Protein AF-A0A941E7J2-F1 (afdb_monomer)

Secondary structure (DSSP, 8-state):
--STHHHHHHHHHHHHHHHHHHHHHHHHHHHHHTSSSS--PPPP-------PPPPPP----------------------------PPPPP--PPP---------PPPPPP-PPPP--------------------TT--S------GGG-TTSPPPPP------------PPP---GGG-TTHHHHHHHHHHHHHTT--S-SS-STT--S-EEEEESSS-GGGGGG--HHHHHHHHT---SSHHHHHHHHTSGGGEEEEEHHHHHSTT-TTTS-HHHHHHHHTPPTTSPPS-----HHHHHHHHHHHHHHHHT-

Radius of gyration: 33.21 Å; Cα contacts (8 Å, |Δi|>4): 167; chains: 1; bounding box: 79×112×81 Å

Solvent-accessible surface area (backbone atoms only — not comparable to full-atom values): 21496 Å² total; per-residue (Å²): 142,72,67,75,63,68,72,64,50,60,60,59,53,50,52,51,52,53,51,50,52,51,54,52,51,54,55,52,50,61,72,60,67,74,70,80,81,79,76,91,72,84,79,82,87,78,84,82,81,86,80,87,80,86,81,83,88,81,87,89,80,89,83,87,83,90,87,87,92,84,91,82,84,89,89,85,85,89,84,78,92,77,90,80,87,80,80,85,80,89,77,84,84,84,78,90,78,90,78,90,78,84,90,73,91,76,83,88,76,80,87,77,76,84,75,84,76,78,78,76,75,76,75,70,73,75,73,77,70,86,68,71,71,74,63,88,82,64,69,79,83,67,74,78,76,53,76,83,72,52,85,84,60,90,76,80,75,92,76,88,79,92,81,88,83,87,86,86,83,88,70,59,92,71,76,63,63,89,74,41,89,44,44,65,44,40,54,50,45,53,54,49,32,48,76,71,73,54,69,44,35,72,70,75,46,90,75,66,38,75,64,62,42,82,41,50,72,81,54,45,80,63,45,53,89,77,59,60,68,66,63,50,21,67,76,70,72,51,88,63,98,47,68,68,54,46,54,46,42,50,35,23,70,89,20,46,43,41,27,14,43,24,44,40,71,39,49,59,3,57,79,65,36,60,66,80,45,33,57,49,42,66,71,52,63,78,94,55,85,70,73,58,69,52,72,53,76,65,55,51,54,48,52,51,52,52,54,54,52,63,57,74,78,108

Mean predicted aligned error: 18.04 Å

pLDDT: mean 75.86, std 22.7, range [36.97, 98.56]

Foldseek 3Di:
DPPVCVVPVVVVVVVVVVVVVVVVVVVVCVVPVPPPPDDPDPDDDDDDDDDDDDDDDDDDDDDDDDDDDDDDDDDDDDDDDDDDDDDDDDDDDDDDDDDDDDDDDDDDDDDDDDDDPPPPPPPPPPPPDPPVPPPVPDPDPDPPPPCVNVVPDDDDDDDDDDDDDDDDDDFDDDDPLVPPPQLVQLVVQVVVCVVVVNLAALLPAPQADAGKDKDFAPDHPRCLVVDDVVVVCVVVVHDDPDSVSVSNCSSHPVRIGIHHCRCPPAFNHPVQDPPVQNVQQSPDDHPDDRSGTDDDPVRVVVVVVVVVVVVVVD

Sequence (314 aa):
MGFLKKIFGDDEEKEREEAAKRKAAEEYAEKHSHSHEAEAEPAPAKKAAAKPAAAKKAEPAQEKPAAKKAAAAEDKPAAKKAAAKTAEPKAEAPAKKAAAKKTAEKPAAEPEAPAAHSHEHSHDPVPPQRTYAPLAGAPAAHAHTHVKDVADAPVTAAHDQMMTVHIETHVPDHAPREDDPHYHLFEQAKARLKRQGLWKCIIADELCGGEPELHHTYIEFSQINEVDPKKLQEALGLHFDNDEEFQQWAESPGNLEVLCANHHRTHYGIHVIPGPLWEALRFRMAGTEAAAEFVTADEAKKEEKEKEGAAADK

Structure (mmCIF, N/CA/C/O backbone):
data_AF-A0A941E7J2-F1
#
_entry.id   AF-A0A941E7J2-F1
#
loop_
_atom_site.group_PDB
_atom_site.id
_atom_site.type_symbol
_atom_site.label_atom_id
_atom_site.label_alt_id
_atom_site.label_comp_id
_atom_site.label_asym_id
_atom_site.label_entity_id
_atom_site.label_seq_id
_atom_site.pdbx_PDB_ins_code
_atom_site.Cartn_x
_atom_site.Cartn_y
_atom_site.Cartn_z
_atom_site.occupancy
_atom_site.B_iso_or_equiv
_atom_site.auth_seq_id
_atom_site.auth_comp_id
_atom_site.auth_asym_id
_atom_site.auth_atom_id
_atom_site.pdbx_PDB_model_num
ATOM 1 N N . MET A 1 1 ? -1.811 55.278 -0.552 1.00 54.03 1 MET A N 1
ATOM 2 C CA . MET A 1 1 ? -0.684 54.423 -0.993 1.00 54.03 1 MET A CA 1
ATOM 3 C C . MET A 1 1 ? -0.471 53.223 -0.049 1.00 54.03 1 MET A C 1
ATOM 5 O O . MET A 1 1 ? 0.651 52.970 0.358 1.00 54.03 1 MET A O 1
ATOM 9 N N . GLY A 1 2 ? -1.526 52.485 0.332 1.00 56.00 2 GLY A N 1
ATOM 10 C CA . GLY A 1 2 ? -1.429 51.429 1.365 1.00 56.00 2 GLY A CA 1
ATOM 11 C C . GLY A 1 2 ? -1.827 50.018 0.921 1.00 56.00 2 GLY A C 1
ATOM 12 O O . GLY A 1 2 ? -1.631 49.079 1.677 1.00 56.00 2 GLY A O 1
ATOM 13 N N . PHE A 1 3 ? -2.375 49.854 -0.287 1.00 56.41 3 PHE A N 1
ATOM 14 C CA . PHE A 1 3 ? -2.944 48.572 -0.726 1.00 56.41 3 PHE A CA 1
ATOM 15 C C . PHE A 1 3 ? -1.947 47.709 -1.518 1.00 56.41 3 PHE A C 1
ATOM 17 O O . PHE A 1 3 ? -1.913 46.498 -1.356 1.00 56.41 3 PHE A O 1
ATOM 24 N N . LEU A 1 4 ? -1.045 48.331 -2.287 1.00 57.59 4 LEU A N 1
ATOM 25 C CA . LEU A 1 4 ? -0.024 47.612 -3.067 1.00 57.59 4 LEU A CA 1
ATOM 26 C C . LEU A 1 4 ? 1.105 47.011 -2.213 1.00 57.59 4 LEU A C 1
ATOM 28 O O . LEU A 1 4 ? 1.755 46.072 -2.649 1.00 57.59 4 LEU A O 1
ATOM 32 N N . LYS A 1 5 ? 1.323 47.494 -0.981 1.00 57.72 5 LYS A N 1
ATOM 33 C CA . LYS A 1 5 ? 2.362 46.944 -0.091 1.00 57.72 5 LYS A CA 1
ATOM 34 C C . LYS A 1 5 ? 1.952 45.616 0.562 1.00 57.72 5 LYS A C 1
ATOM 36 O O . LYS A 1 5 ? 2.814 44.882 1.018 1.00 57.72 5 LYS A O 1
ATOM 41 N N . LYS A 1 6 ? 0.651 45.305 0.580 1.00 58.59 6 LYS A N 1
ATOM 42 C CA . LYS A 1 6 ? 0.104 44.098 1.213 1.00 58.59 6 LYS A CA 1
ATOM 43 C C . LYS A 1 6 ? 0.051 42.885 0.277 1.00 58.59 6 LYS A C 1
ATOM 45 O O . LYS A 1 6 ? -0.172 41.787 0.743 1.00 58.59 6 LYS A O 1
ATOM 50 N N . ILE A 1 7 ? 0.244 43.088 -1.028 1.00 61.62 7 ILE A N 1
ATOM 51 C CA . ILE A 1 7 ? 0.211 41.999 -2.019 1.00 61.62 7 ILE A CA 1
ATOM 52 C C . ILE A 1 7 ? 1.615 41.435 -2.281 1.00 61.62 7 ILE A C 1
ATOM 54 O O . ILE A 1 7 ? 1.739 40.256 -2.560 1.00 61.62 7 ILE A O 1
ATOM 58 N N . PHE A 1 8 ? 2.669 42.248 -2.149 1.00 60.97 8 PHE A N 1
ATOM 59 C CA . PHE A 1 8 ? 4.048 41.824 -2.445 1.00 60.97 8 PHE A CA 1
ATOM 60 C C . PHE A 1 8 ? 4.931 41.614 -1.205 1.00 60.97 8 PHE A C 1
ATOM 62 O O . PHE A 1 8 ? 6.073 41.196 -1.346 1.00 60.97 8 PHE A O 1
ATOM 69 N N . GLY A 1 9 ? 4.443 41.939 -0.002 1.00 59.88 9 GLY A N 1
ATOM 70 C CA . GLY A 1 9 ? 5.205 41.750 1.239 1.00 59.88 9 GLY A CA 1
ATOM 71 C C . GLY A 1 9 ? 5.183 40.310 1.757 1.00 59.88 9 GLY A C 1
ATOM 72 O O . GLY A 1 9 ? 6.182 39.846 2.296 1.00 59.88 9 GLY A O 1
ATOM 73 N N . ASP A 1 10 ? 4.069 39.606 1.54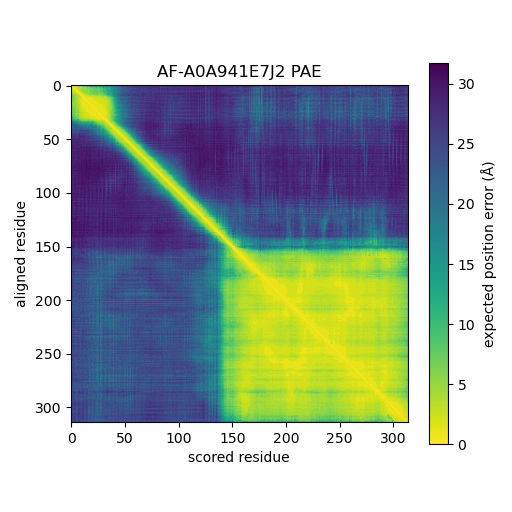8 1.00 73.25 10 ASP A N 1
ATOM 74 C CA . ASP A 1 10 ? 3.839 38.286 2.146 1.00 73.25 10 ASP A CA 1
ATOM 75 C C . ASP A 1 10 ? 4.629 37.172 1.424 1.00 73.25 10 ASP A C 1
ATOM 77 O O . ASP A 1 10 ? 5.017 36.184 2.048 1.00 73.25 10 ASP A O 1
ATOM 81 N N . ASP A 1 11 ? 4.948 37.353 0.136 1.00 78.06 11 ASP A N 1
ATOM 82 C CA . ASP A 1 11 ? 5.726 36.375 -0.640 1.00 78.06 11 ASP A CA 1
ATOM 83 C C . ASP A 1 11 ? 7.209 36.341 -0.226 1.00 78.06 11 ASP A C 1
ATOM 85 O O . ASP A 1 11 ? 7.792 35.264 -0.112 1.00 78.06 11 ASP A O 1
ATOM 89 N N . GLU A 1 12 ? 7.817 37.495 0.075 1.00 81.75 12 GLU A N 1
ATOM 90 C CA . GLU A 1 12 ? 9.229 37.564 0.491 1.00 81.75 12 GLU A CA 1
ATOM 91 C C . GLU A 1 12 ? 9.437 36.975 1.900 1.00 81.75 12 GLU A C 1
ATOM 93 O O . GLU A 1 12 ? 10.462 36.350 2.187 1.00 81.75 12 GLU A O 1
ATOM 98 N N . GLU A 1 13 ? 8.458 37.147 2.794 1.00 85.00 13 GLU A N 1
ATOM 99 C CA . GLU A 1 13 ? 8.496 36.564 4.139 1.00 85.00 13 GLU A CA 1
ATOM 100 C C . GLU A 1 13 ? 8.333 35.041 4.090 1.00 85.00 13 GLU A C 1
ATOM 102 O O . GLU A 1 13 ? 9.093 34.316 4.738 1.00 85.00 13 GLU A O 1
ATOM 107 N N . LYS A 1 14 ? 7.428 34.547 3.237 1.00 86.69 14 LYS A N 1
ATOM 108 C CA . LYS A 1 14 ? 7.245 33.113 3.002 1.00 86.69 14 LYS A CA 1
ATOM 109 C C . LYS A 1 14 ? 8.491 32.460 2.399 1.00 86.69 14 LYS A C 1
ATOM 111 O O . LYS A 1 14 ? 8.900 31.394 2.856 1.00 86.69 14 LYS A O 1
ATOM 116 N N . GLU A 1 15 ? 9.134 33.106 1.427 1.00 89.50 15 GLU A N 1
ATOM 117 C CA . GLU A 1 15 ? 10.369 32.596 0.819 1.00 89.50 15 GLU A CA 1
ATOM 118 C C . GLU A 1 15 ? 11.520 32.534 1.840 1.00 89.50 15 GLU A C 1
ATOM 120 O O . GLU A 1 15 ? 12.270 31.554 1.882 1.00 89.50 15 GLU A O 1
ATOM 125 N N . ARG A 1 16 ? 11.627 33.523 2.741 1.00 92.62 16 ARG A N 1
ATOM 126 C CA . ARG A 1 16 ? 12.596 33.487 3.851 1.00 92.62 16 ARG A CA 1
ATOM 127 C C . ARG A 1 16 ? 12.318 32.363 4.844 1.00 92.62 16 ARG A C 1
ATOM 129 O O . ARG A 1 16 ? 13.269 31.742 5.320 1.00 92.62 16 ARG A O 1
ATOM 136 N N . GLU A 1 17 ? 11.053 32.094 5.158 1.00 92.06 17 GLU A N 1
ATOM 137 C CA . GLU A 1 17 ? 10.678 31.002 6.059 1.00 92.06 17 GLU A CA 1
ATOM 138 C C . GLU A 1 17 ? 11.002 29.630 5.446 1.00 92.06 17 GLU A C 1
ATOM 140 O O . GLU A 1 17 ? 11.584 28.771 6.113 1.00 92.06 17 GLU A O 1
ATOM 145 N N . GLU A 1 18 ? 10.700 29.425 4.161 1.00 89.44 18 GLU A N 1
ATOM 146 C CA . GLU A 1 18 ? 11.038 28.188 3.446 1.00 89.44 18 GLU A CA 1
ATOM 147 C C . GLU A 1 18 ? 12.557 27.993 3.316 1.00 89.44 18 GLU A C 1
ATOM 149 O O . GLU A 1 18 ? 13.060 26.888 3.543 1.00 89.44 18 GLU A O 1
ATOM 154 N N . ALA A 1 19 ? 13.314 29.062 3.045 1.00 94.38 19 ALA A N 1
ATOM 155 C CA . ALA A 1 19 ? 14.776 29.018 3.015 1.00 94.38 19 ALA A CA 1
ATOM 156 C C . ALA A 1 19 ? 15.380 28.678 4.390 1.00 94.38 19 ALA A C 1
ATOM 158 O O . ALA A 1 19 ? 16.319 27.884 4.478 1.00 94.38 19 ALA A O 1
ATOM 159 N N . ALA A 1 20 ? 14.823 29.226 5.476 1.00 94.81 20 ALA A N 1
ATOM 160 C CA . ALA A 1 20 ? 15.251 28.904 6.836 1.00 94.81 20 ALA A CA 1
ATOM 161 C C . ALA A 1 20 ? 14.977 27.433 7.192 1.00 94.81 20 ALA A C 1
ATOM 163 O O . ALA A 1 20 ? 15.833 26.781 7.793 1.00 94.81 20 ALA A O 1
ATOM 164 N N . LYS A 1 21 ? 13.828 26.885 6.772 1.00 92.06 21 LYS A N 1
ATOM 165 C CA . LYS A 1 21 ? 13.490 25.465 6.961 1.00 92.06 21 LYS A CA 1
ATOM 166 C C . LYS A 1 21 ? 14.442 24.539 6.204 1.00 92.06 21 LYS A C 1
ATOM 168 O O . LYS A 1 21 ? 14.910 23.567 6.790 1.00 92.06 21 LYS A O 1
ATOM 173 N N . ARG A 1 22 ? 14.785 24.856 4.949 1.00 92.50 22 ARG A N 1
ATOM 174 C CA . ARG A 1 22 ? 15.772 24.079 4.170 1.00 92.50 22 ARG A CA 1
ATOM 175 C C . ARG A 1 22 ? 17.146 24.078 4.833 1.00 92.50 22 ARG A C 1
ATOM 177 O O . ARG A 1 22 ? 17.716 23.015 5.039 1.00 92.50 22 ARG A O 1
ATOM 184 N N . LYS A 1 23 ? 17.623 25.248 5.264 1.00 95.50 23 LYS A N 1
ATOM 185 C CA . LYS A 1 23 ? 18.911 25.364 5.958 1.00 95.50 23 LYS A CA 1
ATOM 186 C C . LYS A 1 23 ? 18.945 24.571 7.270 1.00 95.50 23 LYS A C 1
ATOM 188 O O . LYS A 1 23 ? 19.950 23.942 7.578 1.00 95.50 23 LYS A O 1
ATOM 193 N N . ALA A 1 24 ? 17.851 24.576 8.034 1.00 93.62 24 ALA A N 1
ATOM 194 C CA . ALA A 1 24 ? 17.750 23.787 9.261 1.00 93.62 24 ALA A CA 1
ATOM 195 C C . ALA A 1 24 ? 17.752 22.271 8.989 1.00 93.62 24 ALA A C 1
ATOM 197 O O . ALA A 1 24 ? 18.343 21.516 9.760 1.00 93.62 24 ALA A O 1
ATOM 198 N N . ALA A 1 25 ? 17.124 21.829 7.894 1.00 85.88 25 ALA A N 1
ATOM 199 C CA . ALA A 1 25 ? 17.136 20.429 7.476 1.00 85.88 25 ALA A CA 1
ATOM 200 C C . ALA A 1 25 ? 18.537 19.969 7.031 1.00 85.88 25 ALA A C 1
ATOM 202 O O . ALA A 1 25 ? 18.983 18.901 7.445 1.00 85.88 25 ALA A O 1
ATOM 203 N N . GLU A 1 26 ? 19.257 20.793 6.264 1.00 90.31 26 GLU A N 1
ATOM 204 C CA . GLU A 1 26 ? 20.647 20.524 5.863 1.00 90.31 26 GLU A CA 1
ATOM 205 C C . GLU A 1 26 ? 21.583 20.431 7.079 1.00 90.31 26 GLU A C 1
ATOM 207 O O . GLU A 1 26 ? 22.339 19.470 7.204 1.00 90.31 26 GLU A O 1
ATOM 212 N N . GLU A 1 27 ? 21.484 21.369 8.028 1.00 92.88 27 GLU A N 1
ATOM 213 C CA . GLU A 1 27 ? 22.311 21.356 9.244 1.00 92.88 27 GLU A CA 1
ATOM 214 C C . GLU A 1 27 ? 22.007 20.138 10.138 1.00 92.88 27 GLU A C 1
ATOM 216 O O . GLU A 1 27 ? 22.897 19.593 10.799 1.00 92.88 27 GLU A O 1
ATOM 221 N N . TYR A 1 28 ? 20.750 19.685 10.165 1.00 89.12 28 TYR A N 1
ATOM 222 C CA . TYR A 1 28 ? 20.370 18.457 10.857 1.00 89.12 28 TYR A CA 1
ATOM 223 C C . TYR A 1 28 ? 20.990 17.225 10.188 1.00 89.12 28 TYR A C 1
ATOM 225 O O . TYR A 1 28 ? 21.588 16.402 10.885 1.00 89.12 28 TYR A O 1
ATOM 233 N N . ALA A 1 29 ? 20.905 17.121 8.859 1.00 84.25 29 ALA A N 1
ATOM 234 C CA . ALA A 1 29 ? 21.496 16.024 8.098 1.00 84.25 29 ALA A CA 1
ATOM 235 C C . ALA A 1 29 ? 23.022 15.959 8.283 1.00 84.25 29 ALA A C 1
ATOM 237 O O . ALA A 1 29 ? 23.560 14.892 8.571 1.00 84.25 29 ALA A O 1
ATOM 238 N N . GLU A 1 30 ? 23.717 17.099 8.232 1.00 88.81 30 GLU A N 1
ATOM 239 C CA . GLU A 1 30 ? 25.170 17.163 8.428 1.00 88.81 30 GLU A CA 1
ATOM 240 C C . GLU A 1 30 ? 25.572 16.663 9.827 1.00 88.81 30 GLU A C 1
ATOM 242 O O . GLU A 1 30 ? 26.439 15.796 9.951 1.00 88.81 30 GLU A O 1
ATOM 247 N N . LYS A 1 31 ? 24.872 17.107 10.883 1.00 88.81 31 LYS A N 1
ATOM 248 C CA . LYS A 1 31 ? 25.145 16.678 12.269 1.00 88.81 31 LYS A CA 1
ATOM 249 C C . LYS A 1 31 ? 24.920 15.187 12.517 1.00 88.81 31 LYS A C 1
ATOM 251 O O . LYS A 1 31 ? 25.560 14.635 13.409 1.00 88.81 31 LYS A O 1
ATOM 256 N N . HIS A 1 32 ? 24.026 14.548 11.766 1.00 85.38 32 HIS A N 1
ATOM 257 C CA . HIS A 1 32 ? 23.652 13.145 11.979 1.00 85.38 32 HIS A CA 1
ATOM 258 C C . HIS A 1 32 ? 24.268 12.193 10.943 1.00 85.38 32 HIS A C 1
ATOM 260 O O . HIS A 1 32 ? 24.209 10.983 11.127 1.00 85.38 32 HIS A O 1
ATOM 266 N N . SER A 1 33 ? 24.923 12.713 9.901 1.00 76.25 33 SER A N 1
ATOM 267 C CA . SER A 1 33 ? 25.627 11.903 8.897 1.00 76.25 33 SER A CA 1
ATOM 268 C C . SER A 1 33 ? 26.924 11.257 9.412 1.00 76.25 33 SER A C 1
ATOM 270 O O . SER A 1 33 ? 27.377 10.257 8.865 1.00 76.25 33 SER A O 1
ATOM 272 N N . HIS A 1 34 ? 27.509 11.774 10.499 1.00 66.19 34 HIS A N 1
ATOM 273 C CA . HIS A 1 34 ? 28.803 11.316 11.024 1.00 66.19 34 HIS A CA 1
ATOM 274 C C . HIS A 1 34 ? 28.727 10.292 12.170 1.00 66.19 34 HIS A C 1
ATOM 276 O O . HIS A 1 34 ? 29.765 9.903 12.704 1.00 66.19 34 HIS A O 1
ATOM 282 N N . SER A 1 35 ? 27.539 9.829 12.569 1.00 57.00 35 SER A N 1
ATOM 283 C CA . SER A 1 35 ? 27.396 8.889 13.693 1.00 57.00 35 SER A CA 1
ATOM 284 C C . SER A 1 35 ? 27.440 7.404 13.307 1.00 57.00 35 SER A C 1
ATOM 286 O O . SER A 1 35 ? 27.375 6.567 14.204 1.00 57.00 35 SER A O 1
ATOM 288 N N . HIS A 1 36 ? 27.587 7.050 12.024 1.00 53.41 36 HIS A N 1
ATOM 289 C CA . HIS A 1 36 ? 27.455 5.655 11.574 1.00 53.41 36 HIS A CA 1
ATOM 290 C C . HIS A 1 36 ? 28.767 4.888 11.304 1.00 53.41 36 HIS A C 1
ATOM 292 O O . HIS A 1 36 ? 28.705 3.718 10.938 1.00 53.41 36 HIS A O 1
ATOM 298 N N . GLU A 1 37 ? 29.947 5.483 11.528 1.00 53.50 37 GLU A N 1
ATOM 299 C CA . GLU A 1 37 ? 31.244 4.813 11.276 1.00 53.50 37 GLU A CA 1
ATOM 300 C C . GLU A 1 37 ? 32.004 4.344 12.537 1.00 53.50 37 GLU A C 1
ATOM 302 O O . GLU A 1 37 ? 33.163 3.938 12.447 1.00 53.50 37 GLU A O 1
ATOM 307 N N . ALA A 1 38 ? 31.381 4.336 13.719 1.00 51.81 38 ALA A N 1
ATOM 308 C CA . ALA A 1 38 ? 32.038 3.862 14.940 1.00 51.81 38 ALA A CA 1
ATOM 309 C C . ALA A 1 38 ? 31.640 2.418 15.315 1.00 51.81 38 ALA A C 1
ATOM 311 O O . ALA A 1 38 ? 30.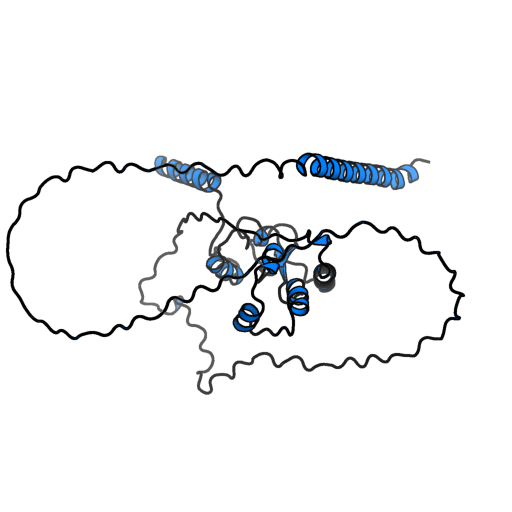581 2.170 15.881 1.00 51.81 38 ALA A O 1
ATOM 312 N N . GLU A 1 39 ? 32.576 1.502 15.051 1.00 49.53 39 GLU A N 1
ATOM 313 C CA . GLU A 1 39 ? 32.881 0.303 15.853 1.00 49.53 39 GLU A CA 1
ATOM 314 C C . GLU A 1 39 ? 31.894 -0.881 15.827 1.00 49.53 39 GLU A C 1
ATOM 316 O O . GLU A 1 39 ? 31.195 -1.186 16.792 1.00 49.53 39 GLU A O 1
ATOM 321 N N . ALA A 1 40 ? 31.978 -1.690 14.766 1.00 47.41 40 ALA A N 1
ATOM 322 C CA . ALA A 1 40 ? 31.679 -3.118 14.865 1.00 47.41 40 ALA A CA 1
ATOM 323 C C . ALA A 1 40 ? 32.869 -3.858 15.514 1.00 47.41 40 ALA A C 1
ATOM 325 O O . ALA A 1 40 ? 33.686 -4.477 14.828 1.00 47.41 40 ALA A O 1
ATOM 326 N N . GLU A 1 41 ? 32.992 -3.790 16.844 1.00 51.50 41 GLU A N 1
ATOM 327 C CA . GLU A 1 41 ? 33.854 -4.719 17.582 1.00 51.50 41 GLU A CA 1
ATOM 328 C C . GLU A 1 41 ? 33.236 -6.136 17.591 1.00 51.50 41 GLU A C 1
ATOM 330 O O . GLU A 1 41 ? 32.048 -6.303 17.891 1.00 51.50 41 GLU A O 1
ATOM 335 N N . PRO A 1 42 ? 34.012 -7.196 17.299 1.00 54.28 42 PRO A N 1
ATOM 336 C CA . PRO A 1 42 ? 33.519 -8.566 17.355 1.00 54.28 42 PRO A CA 1
ATOM 337 C C . PRO A 1 42 ? 33.275 -9.009 18.806 1.00 54.28 42 PRO A C 1
ATOM 339 O O . PRO A 1 42 ? 34.191 -9.088 19.625 1.00 54.28 42 PRO A O 1
ATOM 342 N N . ALA A 1 43 ? 32.025 -9.362 19.110 1.00 45.75 43 ALA A N 1
ATOM 343 C CA . ALA A 1 43 ? 31.612 -9.853 20.420 1.00 45.75 43 ALA A CA 1
ATOM 344 C C . ALA A 1 43 ? 32.385 -11.126 20.851 1.00 45.75 43 ALA A C 1
ATOM 346 O O . ALA A 1 43 ? 32.509 -12.076 20.070 1.00 45.75 43 ALA A O 1
ATOM 347 N N . PRO A 1 44 ? 32.854 -11.222 22.112 1.00 50.09 44 PRO A N 1
ATOM 348 C CA . PRO A 1 44 ? 33.515 -12.421 22.610 1.00 50.09 44 PRO A CA 1
ATOM 349 C C . PRO A 1 44 ? 32.516 -13.559 22.869 1.00 50.09 44 PRO A C 1
ATOM 351 O O . PRO A 1 44 ? 31.504 -13.407 23.560 1.00 50.09 44 PRO A O 1
ATOM 354 N N . ALA A 1 45 ? 32.852 -14.742 22.351 1.00 46.47 45 ALA A N 1
ATOM 355 C CA . ALA A 1 45 ? 32.099 -15.981 22.506 1.00 46.47 45 ALA A CA 1
ATOM 356 C C . ALA A 1 45 ? 31.878 -16.358 23.987 1.00 46.47 45 ALA A C 1
ATOM 358 O O . ALA A 1 45 ? 32.805 -16.753 24.700 1.00 46.47 45 ALA A O 1
ATOM 359 N N . LYS A 1 46 ? 30.621 -16.306 24.446 1.00 50.19 46 LYS A N 1
ATOM 360 C CA . LYS A 1 46 ? 30.210 -16.840 25.752 1.00 50.19 46 LYS A CA 1
ATOM 361 C C . LYS A 1 46 ? 29.973 -18.350 25.655 1.00 50.19 46 LYS A C 1
ATOM 363 O O . LYS A 1 46 ? 29.032 -18.810 25.016 1.00 50.19 46 LYS A O 1
ATOM 368 N N . LYS A 1 47 ? 30.815 -19.124 26.346 1.00 49.47 47 LYS A N 1
ATOM 369 C CA . LYS A 1 47 ? 30.576 -20.543 26.655 1.00 49.47 47 LYS A CA 1
ATOM 370 C C . LYS A 1 47 ? 29.389 -20.662 27.617 1.00 49.47 47 LYS A C 1
ATOM 372 O O . LYS A 1 47 ? 29.488 -20.237 28.766 1.00 49.47 47 LYS A O 1
ATOM 377 N N . ALA A 1 48 ? 28.296 -21.271 27.167 1.00 41.59 48 ALA A N 1
ATOM 378 C CA . ALA A 1 48 ? 27.195 -21.679 28.032 1.00 41.59 48 ALA A CA 1
ATOM 379 C C . ALA A 1 48 ? 27.539 -23.011 28.722 1.00 41.59 48 ALA A C 1
ATOM 381 O O . ALA A 1 48 ? 27.704 -24.041 28.070 1.00 41.59 48 ALA A O 1
ATOM 382 N N . ALA A 1 49 ? 27.660 -22.983 30.051 1.00 44.31 49 ALA A N 1
ATOM 383 C CA . ALA A 1 49 ? 27.705 -24.175 30.887 1.00 44.31 49 ALA A CA 1
ATOM 384 C C . ALA A 1 49 ? 26.268 -24.612 31.211 1.00 44.31 49 ALA A C 1
ATOM 386 O O . ALA A 1 49 ? 25.511 -23.873 31.842 1.00 44.31 49 ALA A O 1
ATOM 387 N N . ALA A 1 50 ? 25.897 -25.811 30.766 1.00 39.56 50 ALA A N 1
ATOM 388 C CA . ALA A 1 50 ? 24.616 -26.436 31.069 1.00 39.56 50 ALA A CA 1
ATOM 389 C C . ALA A 1 50 ? 24.564 -26.892 32.539 1.00 39.56 50 ALA A C 1
ATOM 391 O O . ALA A 1 50 ? 25.486 -27.539 33.037 1.00 39.56 50 ALA A O 1
ATOM 392 N N . LYS A 1 51 ? 23.461 -26.575 33.222 1.00 50.78 51 LYS A N 1
ATOM 393 C CA . LYS A 1 51 ? 23.136 -27.032 34.579 1.00 50.78 51 LYS A CA 1
ATOM 394 C C . LYS A 1 51 ? 22.058 -28.124 34.467 1.00 50.78 51 LYS A C 1
ATOM 396 O O . LYS A 1 51 ? 21.063 -27.880 33.786 1.00 50.78 51 LYS A O 1
ATOM 401 N N . PRO A 1 52 ? 22.210 -29.310 35.084 1.00 48.84 52 PRO A N 1
ATOM 402 C CA . PRO A 1 52 ? 21.226 -30.378 34.948 1.00 48.84 52 PRO A CA 1
ATOM 403 C C . PRO A 1 52 ? 20.042 -30.162 35.900 1.00 48.84 52 PRO A C 1
ATOM 405 O O . PRO A 1 52 ? 20.224 -29.891 37.088 1.00 48.84 52 PRO A O 1
ATOM 408 N N . ALA A 1 53 ? 18.827 -30.305 35.371 1.00 42.94 53 ALA A N 1
ATOM 409 C CA . ALA A 1 53 ? 17.597 -30.366 36.150 1.00 42.94 53 ALA A CA 1
ATOM 410 C C . ALA A 1 53 ? 17.363 -31.796 36.664 1.00 42.94 53 ALA A C 1
ATOM 412 O O . ALA A 1 53 ? 17.497 -32.773 35.927 1.00 42.94 53 ALA A O 1
ATOM 413 N N . ALA A 1 54 ? 17.019 -31.903 37.947 1.00 41.59 54 ALA A N 1
ATOM 414 C CA . ALA A 1 54 ? 16.706 -33.151 38.625 1.00 41.59 54 ALA A CA 1
ATOM 415 C C . ALA A 1 54 ? 15.317 -33.668 38.212 1.00 41.59 54 ALA A C 1
ATOM 417 O O . ALA A 1 54 ? 14.305 -33.004 38.432 1.00 41.59 54 ALA A O 1
ATOM 418 N N . ALA A 1 55 ? 15.276 -34.877 37.651 1.00 39.41 55 ALA A N 1
ATOM 419 C CA . ALA A 1 55 ? 14.052 -35.612 37.366 1.00 39.41 55 ALA A CA 1
ATOM 420 C C . ALA A 1 55 ? 13.535 -36.313 38.635 1.00 39.41 55 ALA A C 1
ATOM 422 O O . ALA A 1 55 ? 14.255 -37.085 39.273 1.00 39.41 55 ALA A O 1
ATOM 423 N N . LYS A 1 56 ? 12.270 -36.062 38.993 1.00 50.78 56 LYS A N 1
ATOM 424 C CA . LYS A 1 56 ? 11.537 -36.847 39.993 1.00 50.78 56 LYS A CA 1
ATOM 425 C C . LYS A 1 56 ? 10.995 -38.128 39.352 1.00 50.78 56 LYS A C 1
ATOM 427 O O . LYS A 1 56 ? 10.316 -38.088 38.333 1.00 50.78 56 LYS A O 1
ATOM 432 N N . LYS A 1 57 ? 11.317 -39.242 40.013 1.00 44.31 57 LYS A N 1
ATOM 433 C CA . LYS A 1 57 ? 10.829 -40.615 39.826 1.00 44.31 57 LYS A CA 1
ATOM 434 C C . LYS A 1 57 ? 9.296 -40.711 39.824 1.00 44.31 57 LYS A C 1
ATOM 436 O O . LYS A 1 57 ? 8.663 -40.237 40.764 1.00 44.31 57 LYS A O 1
ATOM 441 N N . ALA A 1 58 ? 8.756 -41.467 38.871 1.00 42.25 58 ALA A N 1
ATOM 442 C CA . ALA A 1 58 ? 7.529 -42.245 39.025 1.00 42.25 58 ALA A CA 1
ATOM 443 C C . ALA A 1 58 ? 7.784 -43.655 38.454 1.00 42.25 58 ALA A C 1
ATOM 445 O O . ALA A 1 58 ? 8.358 -43.790 37.374 1.00 42.25 58 ALA A O 1
ATOM 446 N N . GLU A 1 59 ? 7.442 -44.681 39.235 1.00 47.44 59 GLU A N 1
ATOM 447 C CA . GLU A 1 59 ? 7.579 -46.114 38.925 1.00 47.44 59 GLU A CA 1
ATOM 448 C C . GLU A 1 59 ? 6.292 -46.704 38.291 1.00 47.44 59 GLU A C 1
ATOM 450 O O . GLU A 1 59 ? 5.272 -46.014 38.261 1.00 47.44 59 GLU A O 1
ATOM 455 N N . PRO A 1 60 ? 6.337 -47.945 37.748 1.00 64.75 60 PRO A N 1
ATOM 456 C CA . PRO A 1 60 ? 5.555 -48.361 36.580 1.00 64.75 60 PRO A CA 1
ATOM 457 C C . PRO A 1 60 ? 4.506 -49.462 36.846 1.00 64.75 60 PRO A C 1
ATOM 459 O O . PRO A 1 60 ? 4.540 -50.146 37.864 1.00 64.75 60 PRO A O 1
ATOM 462 N N . ALA A 1 61 ? 3.664 -49.726 35.841 1.00 38.34 61 ALA A N 1
ATOM 463 C CA . ALA A 1 61 ? 3.045 -51.033 35.565 1.00 38.34 61 ALA A CA 1
ATOM 464 C C . ALA A 1 61 ? 2.790 -51.125 34.040 1.00 38.34 61 ALA A C 1
ATOM 466 O O . ALA A 1 61 ? 2.284 -50.166 33.465 1.00 38.34 61 ALA A O 1
ATOM 467 N N . GLN A 1 62 ? 3.446 -52.056 33.323 1.00 41.75 62 GLN A N 1
ATOM 468 C CA . GLN A 1 62 ? 2.885 -53.313 32.761 1.00 41.75 62 GLN A CA 1
ATOM 469 C C . GLN A 1 62 ? 1.715 -53.056 31.776 1.00 41.75 62 GLN A C 1
ATOM 471 O O . GLN A 1 62 ? 0.799 -52.327 32.107 1.00 41.75 62 GLN A O 1
ATOM 476 N N . GLU A 1 63 ? 1.637 -53.568 30.544 1.00 40.44 63 GLU A N 1
ATOM 477 C CA . GLU A 1 63 ? 2.147 -54.807 29.949 1.00 40.44 63 GLU A CA 1
ATOM 478 C C . GLU A 1 63 ? 2.043 -54.726 28.397 1.00 40.44 63 GLU A C 1
ATOM 480 O O . GLU A 1 63 ? 1.221 -54.000 27.844 1.00 40.44 63 GLU A O 1
ATOM 485 N N . LYS A 1 64 ? 2.909 -55.472 27.699 1.00 44.81 64 LYS A N 1
ATOM 486 C CA . LYS A 1 64 ? 2.937 -55.770 26.239 1.00 44.81 64 LYS A CA 1
ATOM 487 C C . LYS A 1 64 ? 1.895 -56.877 25.901 1.00 44.81 64 LYS A C 1
ATOM 489 O O . LYS A 1 64 ? 1.438 -57.473 26.872 1.00 44.81 64 LYS A O 1
ATOM 494 N N . PRO A 1 65 ? 1.563 -57.265 24.629 1.00 58.44 65 PRO A N 1
ATOM 495 C CA . PRO A 1 65 ? 2.499 -57.509 23.498 1.00 58.44 65 PRO A CA 1
ATOM 496 C C . PRO A 1 65 ? 1.995 -57.206 22.046 1.00 58.44 65 PRO A C 1
ATOM 498 O O . PRO A 1 65 ? 0.806 -57.081 21.802 1.00 58.44 65 PRO A O 1
ATOM 501 N N . ALA A 1 66 ? 2.910 -56.876 21.108 1.00 44.62 66 ALA A N 1
ATOM 502 C CA . ALA A 1 66 ? 3.391 -57.652 19.919 1.00 44.62 66 ALA A CA 1
ATOM 503 C C . ALA A 1 66 ? 2.383 -57.775 18.742 1.00 44.62 66 A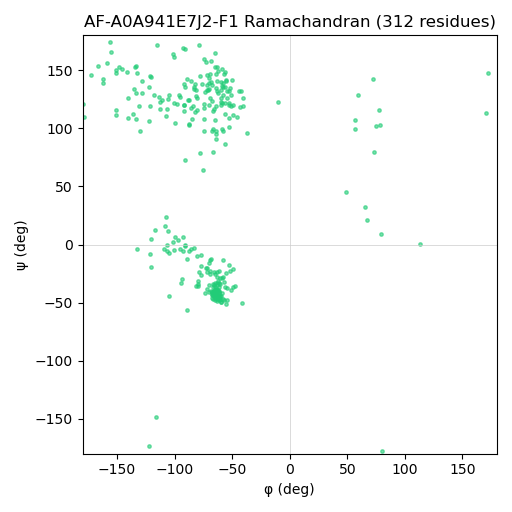LA A C 1
ATOM 505 O O . ALA A 1 66 ? 1.202 -57.938 18.981 1.00 44.62 66 ALA A O 1
ATOM 506 N N . ALA A 1 67 ? 2.695 -57.748 17.437 1.00 42.09 67 ALA A N 1
ATOM 507 C CA . ALA A 1 67 ? 3.880 -57.851 16.558 1.00 42.09 67 ALA A CA 1
ATOM 508 C C . ALA A 1 67 ? 3.526 -57.114 15.221 1.00 42.09 67 ALA A C 1
ATOM 510 O O . ALA A 1 67 ? 2.355 -56.822 15.018 1.00 42.09 67 ALA A O 1
ATOM 511 N N . LYS A 1 68 ? 4.382 -56.729 14.255 1.00 45.34 68 LYS A N 1
ATOM 512 C CA . LYS A 1 68 ? 5.242 -57.491 13.304 1.00 45.34 68 LYS A CA 1
ATOM 513 C C . LYS A 1 68 ? 5.780 -56.421 12.302 1.00 45.34 68 LYS A C 1
ATOM 515 O O . LYS A 1 68 ? 4.972 -55.676 11.771 1.00 45.34 68 LYS A O 1
ATOM 520 N N . LYS A 1 69 ? 7.070 -56.069 12.214 1.00 42.38 69 LYS A N 1
ATOM 521 C CA . LYS A 1 69 ? 8.214 -56.609 11.430 1.00 42.38 69 LYS A CA 1
ATOM 522 C C . LYS A 1 69 ? 8.063 -56.692 9.887 1.00 42.38 69 LYS A C 1
ATOM 524 O O . LYS A 1 69 ? 7.445 -57.632 9.407 1.00 42.38 69 LYS A O 1
ATOM 529 N N . ALA A 1 70 ? 8.766 -55.795 9.175 1.00 43.91 70 ALA A N 1
ATOM 530 C CA . ALA A 1 70 ? 9.590 -55.960 7.944 1.00 43.91 70 ALA A CA 1
ATOM 531 C C . ALA A 1 70 ? 10.160 -54.550 7.603 1.00 43.91 70 ALA A C 1
ATOM 533 O O . ALA A 1 70 ? 9.371 -53.617 7.589 1.00 43.91 70 ALA A O 1
ATOM 534 N N . ALA A 1 71 ? 11.448 -54.186 7.510 1.00 43.53 71 ALA A N 1
ATOM 535 C CA . ALA A 1 71 ? 12.726 -54.752 7.043 1.00 43.53 71 ALA A CA 1
ATOM 536 C C . ALA A 1 71 ? 12.942 -54.734 5.511 1.00 43.53 71 ALA A C 1
ATOM 538 O O . ALA A 1 71 ? 12.422 -55.609 4.830 1.00 43.53 71 ALA A O 1
ATOM 539 N N . ALA A 1 72 ? 13.760 -53.778 5.033 1.00 40.41 72 ALA A N 1
ATOM 540 C CA . ALA A 1 72 ? 14.757 -53.850 3.936 1.00 40.41 72 ALA A CA 1
ATOM 541 C C . ALA A 1 72 ? 15.441 -52.456 3.824 1.00 40.41 72 ALA A C 1
ATOM 543 O O . ALA A 1 72 ? 14.733 -51.460 3.720 1.00 40.41 72 ALA A O 1
ATOM 544 N N . ALA A 1 73 ? 16.722 -52.291 4.190 1.00 38.31 73 ALA A N 1
ATOM 545 C CA . ALA A 1 73 ? 17.955 -52.492 3.393 1.00 38.31 73 ALA A CA 1
ATOM 546 C C . ALA A 1 73 ? 18.182 -51.352 2.367 1.00 38.31 73 ALA A C 1
ATOM 548 O O . ALA A 1 73 ? 17.363 -51.159 1.479 1.00 38.31 73 ALA A O 1
ATOM 549 N N . GLU A 1 74 ? 19.083 -50.408 2.673 1.00 41.34 74 GLU A N 1
ATOM 550 C CA . GLU A 1 74 ? 20.477 -50.298 2.168 1.00 41.34 74 GLU A CA 1
ATOM 551 C C . GLU A 1 74 ? 20.558 -49.737 0.737 1.00 41.34 74 GLU A C 1
ATOM 553 O O . GLU A 1 74 ? 20.084 -50.370 -0.192 1.00 41.34 74 GLU A O 1
ATOM 558 N N . ASP A 1 75 ? 21.165 -48.557 0.551 1.00 42.97 75 ASP A N 1
ATOM 559 C CA . ASP A 1 75 ? 22.513 -48.475 -0.031 1.00 42.97 75 ASP A CA 1
ATOM 560 C C . ASP A 1 75 ? 23.073 -47.040 0.017 1.00 42.97 75 ASP A C 1
ATOM 562 O O . ASP A 1 75 ? 22.353 -46.046 -0.099 1.00 42.97 75 ASP A O 1
ATOM 566 N N . LYS A 1 76 ? 24.385 -46.936 0.211 1.00 42.78 76 LYS A N 1
ATOM 567 C CA . LYS A 1 76 ? 25.168 -45.699 0.302 1.00 42.78 76 LYS A CA 1
ATOM 568 C C . LYS A 1 76 ? 26.411 -45.928 -0.550 1.00 42.78 76 LYS A C 1
ATOM 570 O O . LYS A 1 76 ? 27.098 -46.917 -0.312 1.00 42.78 76 LYS A O 1
ATOM 575 N N . PRO A 1 77 ? 26.815 -44.980 -1.408 1.00 56.59 77 PRO A N 1
ATOM 576 C CA . PRO A 1 77 ? 28.244 -44.863 -1.650 1.00 56.59 77 PRO A CA 1
ATOM 577 C C . PRO A 1 77 ? 28.783 -43.451 -1.466 1.00 56.59 77 PRO A C 1
ATOM 579 O O . PRO A 1 77 ? 28.197 -42.434 -1.826 1.00 56.59 77 PRO A O 1
ATOM 582 N N . ALA A 1 78 ? 29.970 -43.458 -0.875 1.00 45.34 78 ALA A N 1
ATOM 583 C CA . ALA A 1 78 ? 30.880 -42.352 -0.705 1.00 45.34 78 ALA A CA 1
ATOM 584 C C . ALA A 1 78 ? 31.648 -42.043 -1.997 1.00 45.34 78 ALA A C 1
ATOM 586 O O . ALA A 1 78 ? 32.069 -42.955 -2.702 1.00 45.34 78 ALA A O 1
ATOM 587 N N . ALA A 1 79 ? 31.913 -40.759 -2.230 1.00 38.78 79 ALA A N 1
ATOM 588 C CA . ALA A 1 79 ? 33.035 -40.170 -2.976 1.00 38.78 79 ALA A CA 1
ATOM 589 C C . ALA A 1 79 ? 32.716 -38.666 -3.099 1.00 38.78 79 ALA A C 1
ATOM 591 O O . ALA A 1 79 ? 31.555 -38.304 -3.188 1.00 38.78 79 ALA A O 1
ATOM 592 N N . LYS A 1 80 ? 33.625 -37.698 -3.120 1.00 43.28 80 LYS A N 1
ATOM 593 C CA . LYS A 1 80 ? 35.084 -37.651 -3.125 1.00 43.28 80 LYS A CA 1
ATOM 594 C C . LYS A 1 80 ? 35.435 -36.219 -2.700 1.00 43.28 80 LYS A C 1
ATOM 596 O O . LYS A 1 80 ? 34.816 -35.270 -3.167 1.00 43.28 80 LYS A O 1
ATOM 601 N N . LYS A 1 81 ? 36.452 -36.068 -1.851 1.00 46.12 81 LYS A N 1
ATOM 602 C CA . LYS A 1 81 ? 37.141 -34.790 -1.637 1.00 46.12 81 LYS A CA 1
ATOM 603 C C . LYS A 1 81 ? 37.797 -34.345 -2.949 1.00 46.12 81 LYS A C 1
ATOM 605 O O . LYS A 1 81 ? 38.565 -35.115 -3.520 1.00 46.12 81 LYS A O 1
ATOM 610 N N . ALA A 1 82 ? 37.576 -33.099 -3.348 1.00 42.88 82 ALA A N 1
ATOM 611 C CA . ALA A 1 82 ? 38.471 -32.367 -4.233 1.00 42.88 82 ALA A CA 1
ATOM 612 C C . ALA A 1 82 ? 38.672 -30.968 -3.643 1.00 42.88 82 ALA A C 1
ATOM 614 O O . ALA A 1 82 ? 37.760 -30.150 -3.603 1.00 42.88 82 ALA A O 1
ATOM 615 N N . ALA A 1 83 ? 39.873 -30.750 -3.113 1.00 45.12 83 ALA A N 1
ATOM 616 C CA . ALA A 1 83 ? 40.369 -29.448 -2.718 1.00 45.12 83 ALA A CA 1
ATOM 617 C C . ALA A 1 83 ? 40.738 -28.673 -3.989 1.00 45.12 83 ALA A C 1
ATOM 619 O O . ALA A 1 83 ? 41.632 -29.096 -4.721 1.00 45.12 83 ALA A O 1
ATOM 620 N N . ALA A 1 84 ? 40.068 -27.551 -4.238 1.00 42.59 84 ALA A N 1
ATOM 621 C CA . ALA A 1 84 ? 40.501 -26.559 -5.211 1.00 42.59 84 ALA A CA 1
ATOM 622 C C . ALA A 1 84 ? 41.008 -25.340 -4.437 1.00 42.59 84 ALA A C 1
ATOM 624 O O . ALA A 1 84 ? 40.273 -24.664 -3.723 1.00 42.59 84 ALA A O 1
ATOM 625 N N . LYS A 1 85 ? 42.321 -25.157 -4.528 1.00 44.66 85 LYS A N 1
ATOM 626 C CA . LYS A 1 85 ? 43.107 -24.068 -3.969 1.00 44.66 85 LYS A CA 1
ATOM 627 C C . LYS A 1 85 ? 43.092 -22.957 -5.018 1.00 44.66 85 LYS A C 1
ATOM 629 O O . LYS A 1 85 ? 43.788 -23.084 -6.021 1.00 44.66 85 LYS A O 1
ATOM 634 N N . THR A 1 86 ? 42.285 -21.920 -4.820 1.00 43.69 86 THR A N 1
ATOM 635 C CA . THR A 1 86 ? 42.269 -20.754 -5.714 1.00 43.69 86 THR A CA 1
ATOM 636 C C . THR A 1 86 ? 43.118 -19.659 -5.090 1.00 43.69 86 THR A C 1
ATOM 638 O O . THR A 1 86 ? 42.907 -19.268 -3.945 1.00 43.69 86 THR A O 1
ATOM 641 N N . ALA A 1 87 ? 44.143 -19.254 -5.832 1.00 43.56 87 ALA A N 1
ATOM 642 C CA . ALA A 1 87 ? 45.078 -18.205 -5.476 1.00 43.56 87 ALA A CA 1
ATOM 643 C C . ALA A 1 87 ? 44.411 -16.824 -5.563 1.00 43.56 87 ALA A C 1
ATOM 645 O O . ALA A 1 87 ? 43.708 -16.537 -6.531 1.00 43.56 87 ALA A O 1
ATOM 646 N N . GLU A 1 88 ? 44.680 -15.978 -4.570 1.00 49.81 88 GLU A N 1
ATOM 647 C CA . GLU A 1 88 ? 44.450 -14.534 -4.620 1.00 49.81 88 GLU A CA 1
ATOM 648 C C . GLU A 1 88 ? 45.322 -13.889 -5.709 1.00 49.81 88 GLU A C 1
ATOM 650 O O . GLU A 1 88 ? 46.541 -14.101 -5.719 1.00 49.81 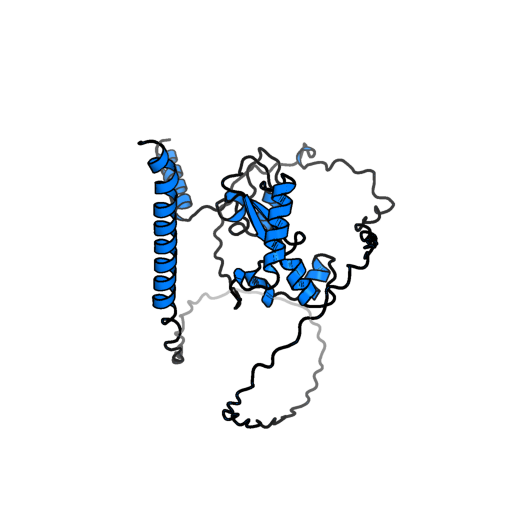88 GLU A O 1
ATOM 655 N N . PRO A 1 89 ? 44.764 -13.028 -6.573 1.00 56.22 89 PRO A N 1
ATOM 656 C CA . PRO A 1 89 ? 45.546 -12.010 -7.240 1.00 56.22 89 PRO A CA 1
ATOM 657 C C . PRO A 1 89 ? 45.530 -10.713 -6.419 1.00 56.22 89 PRO A C 1
ATOM 659 O O . PRO A 1 89 ? 44.493 -10.093 -6.193 1.00 56.22 89 PRO A O 1
ATOM 662 N N . LYS A 1 90 ? 46.731 -10.284 -6.021 1.00 49.47 90 LYS A N 1
ATOM 663 C CA . LYS A 1 90 ? 47.056 -8.886 -5.714 1.00 49.47 90 LYS A CA 1
ATOM 664 C C . LYS A 1 90 ? 46.693 -8.003 -6.917 1.00 49.47 90 LYS A C 1
ATOM 666 O O . LYS A 1 90 ? 47.231 -8.221 -7.998 1.00 49.47 90 LYS A O 1
ATOM 671 N N . ALA A 1 91 ? 45.892 -6.970 -6.692 1.00 44.06 91 ALA A N 1
ATOM 672 C CA . ALA A 1 91 ? 45.814 -5.770 -7.529 1.00 44.06 91 ALA A CA 1
ATOM 673 C C . ALA A 1 91 ? 45.940 -4.585 -6.557 1.00 44.06 91 ALA A C 1
ATOM 675 O O . ALA A 1 91 ? 45.105 -4.409 -5.680 1.00 44.06 91 ALA A O 1
ATOM 676 N N . GLU A 1 92 ? 47.116 -3.988 -6.381 1.00 43.06 92 GLU A N 1
ATOM 677 C CA . GLU A 1 92 ? 47.759 -2.989 -7.248 1.00 43.06 92 GLU A CA 1
ATOM 678 C C . GLU A 1 92 ? 46.867 -1.757 -7.479 1.00 43.06 92 GLU A C 1
ATOM 680 O O . GLU A 1 92 ? 45.931 -1.754 -8.273 1.00 43.06 92 GLU A O 1
ATOM 685 N N . ALA A 1 93 ? 47.166 -0.711 -6.706 1.00 53.69 93 ALA A N 1
ATOM 686 C CA . ALA A 1 93 ? 46.524 0.592 -6.755 1.00 53.69 93 ALA A CA 1
ATOM 687 C C . ALA A 1 93 ? 46.901 1.352 -8.037 1.00 53.69 93 ALA A C 1
ATOM 689 O O . ALA A 1 93 ? 48.088 1.402 -8.375 1.00 53.69 93 ALA A O 1
ATOM 690 N N . PRO A 1 94 ? 45.966 2.050 -8.704 1.00 58.88 94 PRO A N 1
ATOM 691 C CA . PRO A 1 94 ? 46.336 3.005 -9.729 1.00 58.88 94 PRO A CA 1
ATOM 692 C C . PRO A 1 94 ? 46.614 4.389 -9.135 1.00 58.88 94 PRO A C 1
ATOM 694 O O . PRO A 1 94 ? 45.796 5.022 -8.467 1.00 58.88 94 PRO A O 1
ATOM 697 N N . ALA A 1 95 ? 47.820 4.856 -9.439 1.00 45.22 95 ALA A N 1
ATOM 698 C CA . ALA A 1 95 ? 48.298 6.201 -9.215 1.00 45.22 95 ALA A CA 1
ATOM 699 C C . ALA A 1 95 ? 47.524 7.248 -10.035 1.00 45.22 95 ALA A C 1
ATOM 701 O O . ALA A 1 95 ? 47.143 7.046 -11.188 1.00 45.22 95 ALA A O 1
ATOM 702 N N . LYS A 1 96 ? 47.403 8.422 -9.413 1.00 48.62 96 LYS A N 1
ATOM 703 C CA . LYS A 1 96 ? 46.972 9.708 -9.964 1.00 48.62 96 LYS A CA 1
ATOM 704 C C . LYS A 1 96 ? 47.606 10.008 -11.330 1.00 48.62 96 LYS A C 1
ATOM 706 O O . LYS A 1 96 ? 48.831 10.034 -11.447 1.00 48.62 96 LYS A O 1
ATOM 711 N N . LYS A 1 97 ? 46.788 10.414 -12.306 1.00 49.75 97 LYS A N 1
ATOM 712 C CA . LYS A 1 97 ? 47.211 11.318 -13.387 1.00 49.75 97 LYS A CA 1
ATOM 713 C C . LYS A 1 97 ? 46.159 12.391 -13.638 1.00 49.75 97 LYS A C 1
ATOM 715 O O . LYS A 1 97 ? 45.073 12.124 -14.135 1.00 49.75 97 LYS A O 1
ATOM 720 N N . ALA A 1 98 ? 46.549 13.616 -13.306 1.00 49.12 98 ALA A N 1
ATOM 721 C CA . ALA A 1 98 ? 45.968 14.836 -13.829 1.00 49.12 98 ALA A CA 1
ATOM 722 C C . ALA A 1 98 ? 46.289 14.960 -15.326 1.00 49.12 98 ALA A C 1
ATOM 724 O O . ALA A 1 98 ? 47.431 14.738 -15.734 1.00 49.12 98 ALA A O 1
ATOM 725 N N . ALA A 1 99 ? 45.308 15.368 -16.128 1.00 45.31 99 ALA A N 1
ATOM 726 C CA . ALA A 1 99 ? 45.548 15.960 -17.436 1.00 45.31 99 ALA A CA 1
ATOM 727 C C . ALA A 1 99 ? 44.417 16.935 -17.778 1.00 45.31 99 ALA A C 1
ATOM 729 O O . ALA A 1 99 ? 43.275 16.550 -18.013 1.00 45.31 99 ALA A O 1
ATOM 730 N N . ALA A 1 100 ? 44.784 18.213 -17.800 1.00 50.47 100 ALA A N 1
ATOM 731 C CA . ALA A 1 100 ? 44.024 19.304 -18.378 1.00 50.47 100 ALA A CA 1
ATOM 732 C C . ALA A 1 100 ? 43.676 19.026 -19.849 1.00 50.47 100 ALA A C 1
ATOM 734 O O . ALA A 1 100 ? 44.529 18.567 -20.615 1.00 50.47 100 ALA A O 1
ATOM 735 N N . LYS A 1 101 ? 42.466 19.398 -20.282 1.00 46.75 101 LYS A N 1
ATOM 736 C CA . LYS A 1 101 ? 42.163 19.527 -21.709 1.00 46.75 101 LYS A CA 1
ATOM 737 C C . LYS A 1 101 ? 41.286 20.744 -21.994 1.00 46.75 101 LYS A C 1
ATOM 739 O O . LYS A 1 101 ? 40.112 20.789 -21.658 1.00 46.75 101 LYS A O 1
ATOM 744 N N . LYS A 1 102 ? 41.962 21.708 -22.621 1.00 44.84 102 LYS A N 1
ATOM 745 C CA . LYS A 1 102 ? 41.507 22.789 -23.502 1.00 44.84 102 LYS A CA 1
ATOM 746 C C . LYS A 1 102 ? 40.047 22.702 -23.962 1.00 44.84 102 LYS A C 1
ATOM 748 O O . LYS A 1 102 ? 39.668 21.775 -24.674 1.00 44.84 102 LYS A O 1
ATOM 753 N N . THR A 1 103 ? 39.316 23.767 -23.660 1.00 41.97 103 THR A N 1
ATOM 754 C CA . THR A 1 103 ? 38.157 24.257 -24.401 1.00 41.97 103 THR A CA 1
ATOM 755 C C . THR A 1 103 ? 38.568 24.604 -25.835 1.00 41.97 103 THR A C 1
ATOM 757 O O . THR A 1 103 ? 39.527 25.342 -26.058 1.00 41.97 103 THR A O 1
ATOM 760 N N . ALA A 1 104 ? 37.859 24.039 -26.809 1.00 50.31 104 ALA A N 1
ATOM 761 C CA . ALA A 1 104 ? 37.894 24.464 -28.200 1.00 50.31 104 ALA A CA 1
ATOM 762 C C . ALA A 1 104 ? 36.467 24.855 -28.589 1.00 50.31 104 ALA A C 1
ATOM 764 O O . ALA A 1 104 ? 35.549 24.040 -28.491 1.00 50.31 104 ALA A O 1
ATOM 765 N N . GLU A 1 105 ? 36.308 26.121 -28.970 1.00 52.12 105 GLU A N 1
ATOM 766 C CA . GLU A 1 105 ? 35.113 26.687 -29.589 1.00 52.12 105 GLU A CA 1
ATOM 767 C C . GLU A 1 105 ? 34.673 25.848 -30.791 1.00 52.12 105 GLU A C 1
ATOM 769 O O . GLU A 1 105 ? 35.459 25.551 -31.694 1.00 52.12 105 GLU A O 1
ATOM 774 N N . LYS A 1 106 ? 33.391 25.483 -30.794 1.00 56.31 106 LYS A N 1
ATOM 775 C CA . LYS A 1 106 ? 32.695 24.880 -31.928 1.00 56.31 106 LYS A CA 1
ATOM 776 C C . LYS A 1 106 ? 31.960 26.002 -32.676 1.00 56.31 106 LYS A C 1
ATOM 778 O O . LYS A 1 106 ? 31.225 26.743 -32.025 1.00 56.31 106 LYS A O 1
ATOM 783 N N . PRO A 1 107 ? 32.122 26.145 -34.003 1.00 58.72 107 PRO A N 1
ATOM 784 C CA . PRO A 1 107 ? 31.375 27.132 -34.770 1.00 58.72 107 PRO A CA 1
ATOM 785 C C . PRO A 1 107 ? 29.896 26.745 -34.879 1.00 58.72 107 PRO A C 1
ATOM 787 O O . PRO A 1 107 ? 29.546 25.567 -34.993 1.00 58.72 107 PRO A O 1
ATOM 790 N N . ALA A 1 108 ? 29.051 27.773 -34.825 1.00 50.41 108 ALA A N 1
ATOM 791 C CA . ALA A 1 108 ? 27.609 27.700 -34.992 1.00 50.41 108 ALA A CA 1
ATOM 792 C C . ALA A 1 108 ? 27.254 27.127 -36.372 1.00 50.41 108 ALA A C 1
ATOM 794 O O . ALA A 1 108 ? 27.669 27.667 -37.396 1.00 50.41 108 ALA A O 1
ATOM 795 N N . ALA A 1 109 ? 26.495 26.032 -36.373 1.00 53.59 109 ALA A N 1
ATOM 796 C CA . ALA A 1 109 ? 25.827 25.512 -37.556 1.00 53.59 109 ALA A CA 1
ATOM 797 C C . ALA A 1 109 ? 24.413 26.103 -37.628 1.00 53.59 109 ALA A C 1
ATOM 799 O O . ALA A 1 109 ? 23.736 26.237 -36.606 1.00 53.59 109 ALA A O 1
ATOM 800 N N . GLU A 1 110 ? 24.022 26.484 -38.840 1.00 62.88 110 GLU A N 1
ATOM 801 C CA . GLU A 1 110 ? 22.714 27.022 -39.210 1.00 62.88 110 GLU A CA 1
ATOM 802 C C . GLU A 1 110 ? 21.566 26.067 -38.833 1.00 62.88 110 GLU A C 1
ATOM 804 O O . GLU A 1 110 ? 21.747 24.847 -38.854 1.00 62.88 110 GLU A O 1
ATOM 809 N N . PRO A 1 111 ? 20.371 26.590 -38.504 1.00 58.59 111 PRO A N 1
ATOM 810 C CA . PRO A 1 111 ? 19.213 25.755 -38.222 1.00 58.59 111 PRO A CA 1
ATOM 811 C C . PRO A 1 111 ? 18.644 25.160 -39.520 1.00 58.59 111 PRO A C 1
ATOM 813 O O . PRO A 1 111 ? 18.011 25.859 -40.311 1.00 58.59 111 PRO A O 1
ATOM 816 N N . GLU A 1 112 ? 18.835 23.853 -39.720 1.00 55.72 112 GLU A N 1
ATOM 817 C CA . GLU A 1 112 ? 18.026 23.074 -40.660 1.00 55.72 112 GLU A CA 1
ATOM 818 C C . GLU A 1 112 ? 16.565 23.051 -40.190 1.00 55.72 112 GLU A C 1
ATOM 820 O O . GLU A 1 112 ? 16.259 22.862 -39.010 1.00 55.72 112 GLU A O 1
ATOM 825 N N . ALA A 1 113 ? 15.656 23.274 -41.138 1.00 62.81 113 ALA A N 1
ATOM 826 C CA . ALA A 1 113 ? 14.219 23.220 -40.920 1.00 62.81 113 ALA A CA 1
ATOM 827 C C . ALA A 1 113 ? 13.794 21.824 -40.417 1.00 62.81 113 ALA A C 1
ATOM 829 O O . ALA A 1 113 ? 14.289 20.819 -40.933 1.00 62.81 113 ALA A O 1
ATOM 830 N N . PRO A 1 114 ? 12.860 21.727 -39.452 1.00 54.38 114 PRO A N 1
ATOM 831 C CA . PRO A 1 114 ? 12.430 20.438 -38.936 1.00 54.38 114 PRO A CA 1
ATOM 832 C C . PRO A 1 114 ? 11.706 19.650 -40.030 1.00 54.38 114 PRO A C 1
ATOM 834 O O . PRO A 1 114 ? 10.643 20.048 -40.514 1.00 54.38 114 PRO A O 1
ATOM 837 N N . ALA A 1 115 ? 12.291 18.512 -40.401 1.00 50.59 115 ALA A N 1
ATOM 838 C CA . ALA A 1 115 ? 11.608 17.480 -41.157 1.00 50.59 115 ALA A CA 1
ATOM 839 C C . ALA A 1 115 ? 10.367 17.033 -40.372 1.00 50.59 115 ALA A C 1
ATOM 841 O O . ALA A 1 115 ? 10.439 16.719 -39.182 1.00 50.59 115 ALA A O 1
ATOM 842 N N . ALA A 1 116 ? 9.219 17.030 -41.045 1.00 47.50 116 ALA A N 1
ATOM 843 C CA . ALA A 1 116 ? 7.971 16.522 -40.507 1.00 47.50 116 ALA A CA 1
ATOM 844 C C . ALA A 1 116 ? 8.106 15.014 -40.239 1.00 47.50 116 ALA A C 1
ATOM 846 O O . ALA A 1 116 ? 7.914 14.192 -41.133 1.00 47.50 116 ALA A O 1
ATOM 847 N N . HIS A 1 117 ? 8.445 14.651 -39.004 1.00 47.03 117 HIS A N 1
ATOM 848 C CA . HIS A 1 117 ? 8.287 13.291 -38.512 1.00 47.03 117 HIS A CA 1
ATOM 849 C C . HIS A 1 117 ? 6.800 13.059 -38.245 1.00 47.03 117 HIS A C 1
ATOM 851 O O . HIS A 1 117 ? 6.262 13.441 -37.206 1.00 47.03 117 HIS A O 1
ATOM 857 N N . SER A 1 118 ? 6.118 12.440 -39.206 1.00 48.22 118 SER A N 1
ATOM 858 C CA . SER A 1 118 ? 4.876 11.732 -38.933 1.00 48.22 118 SER A CA 1
ATOM 859 C C . SER A 1 118 ? 5.210 10.572 -37.998 1.00 48.22 118 SER A C 1
ATOM 861 O O . SER A 1 118 ? 5.684 9.527 -38.441 1.00 48.22 118 SER A O 1
ATOM 863 N N . HIS A 1 119 ? 5.005 10.767 -36.696 1.00 46.38 119 HIS A N 1
ATOM 864 C CA . HIS A 1 119 ? 4.844 9.649 -35.778 1.00 46.38 119 HIS A CA 1
ATOM 865 C C . HIS A 1 119 ? 3.565 8.920 -36.193 1.00 46.38 119 HIS A C 1
ATOM 867 O O . HIS A 1 119 ? 2.466 9.254 -35.753 1.00 46.38 119 HIS A O 1
ATOM 873 N N . GLU A 1 120 ? 3.702 7.936 -37.080 1.00 43.75 120 GLU A N 1
ATOM 874 C CA . GLU A 1 120 ? 2.785 6.808 -37.076 1.00 43.75 120 GLU A CA 1
ATOM 875 C C . GLU A 1 120 ? 2.922 6.186 -35.688 1.00 43.75 120 GLU A C 1
ATOM 877 O O . GLU A 1 120 ? 3.899 5.508 -35.374 1.00 43.75 120 GLU A O 1
ATOM 882 N N . HIS A 1 121 ? 1.977 6.513 -34.807 1.00 48.91 121 HIS A N 1
ATOM 883 C CA . HIS A 1 121 ? 1.733 5.711 -33.628 1.00 48.91 121 HIS A CA 1
ATOM 884 C C . HIS A 1 121 ? 1.406 4.311 -34.143 1.00 48.91 121 HIS A C 1
ATOM 886 O O . HIS A 1 121 ? 0.282 4.054 -34.575 1.00 48.91 121 HIS A O 1
ATOM 892 N N . SER A 1 122 ? 2.414 3.432 -34.142 1.00 47.91 122 SER A N 1
ATOM 893 C CA . SER A 1 122 ? 2.186 1.995 -34.115 1.00 47.91 122 SER A CA 1
ATOM 894 C C . SER A 1 122 ? 1.257 1.776 -32.936 1.00 47.91 122 SER A C 1
ATOM 896 O O . SER A 1 122 ? 1.650 1.892 -31.775 1.00 47.91 122 SER A O 1
ATOM 898 N N . HIS A 1 123 ? -0.023 1.591 -33.235 1.00 47.41 123 HIS A N 1
ATOM 899 C CA . HIS A 1 123 ? -0.941 0.964 -32.317 1.00 47.41 123 HIS A CA 1
ATOM 900 C C . HIS A 1 123 ? -0.457 -0.472 -32.205 1.00 47.41 123 HIS A C 1
ATOM 902 O O . HIS A 1 123 ? -0.981 -1.357 -32.882 1.00 47.41 123 HIS A O 1
ATOM 908 N N . ASP A 1 124 ? 0.581 -0.686 -31.396 1.00 48.44 124 ASP A N 1
ATOM 909 C CA . ASP A 1 124 ? 0.906 -2.025 -30.955 1.00 48.44 124 ASP A CA 1
ATOM 910 C C . ASP A 1 124 ? -0.393 -2.575 -30.365 1.00 48.44 124 ASP A C 1
ATOM 912 O O . ASP A 1 124 ? -1.026 -1.909 -29.529 1.00 48.44 124 ASP A O 1
ATOM 916 N N . PRO A 1 125 ? -0.892 -3.703 -30.895 1.00 50.59 125 PRO A N 1
ATOM 917 C CA . PRO A 1 125 ? -2.149 -4.251 -30.445 1.00 50.59 125 PRO A CA 1
ATOM 918 C C . PRO A 1 125 ? -2.013 -4.464 -28.947 1.00 50.59 125 PRO A C 1
ATOM 920 O O . PRO A 1 125 ? -1.110 -5.173 -28.503 1.00 50.59 125 PRO A O 1
ATOM 923 N N . VAL A 1 126 ? -2.901 -3.823 -28.181 1.00 46.97 126 VAL A N 1
ATOM 924 C CA . VAL A 1 126 ? -3.085 -4.116 -26.760 1.00 46.97 126 VAL A CA 1
ATOM 925 C C . VAL A 1 126 ? -3.064 -5.639 -26.653 1.00 46.97 126 VAL A C 1
ATOM 927 O O . VAL A 1 126 ? -3.897 -6.272 -27.319 1.00 46.97 126 VAL A O 1
ATOM 930 N N . PRO A 1 127 ? -2.102 -6.240 -25.921 1.00 42.06 127 PRO A N 1
ATOM 931 C CA . PRO A 1 127 ? -2.052 -7.683 -25.803 1.00 42.06 127 PRO A CA 1
ATOM 932 C C . PRO A 1 127 ? -3.441 -8.116 -25.348 1.00 42.06 127 PRO A C 1
ATOM 934 O O . PRO A 1 127 ? -4.009 -7.456 -24.466 1.00 42.06 127 PRO A O 1
ATOM 937 N N . PRO A 1 128 ? -4.046 -9.130 -25.994 1.00 41.12 128 PRO A N 1
ATOM 938 C CA . PRO A 1 128 ? -5.375 -9.559 -25.620 1.00 41.12 128 PRO A CA 1
ATOM 939 C C . PRO A 1 128 ? -5.335 -9.779 -24.117 1.00 41.12 128 PRO A C 1
ATOM 941 O O . PRO A 1 128 ? -4.528 -10.574 -23.627 1.00 41.12 128 PRO A O 1
ATOM 944 N N . GLN A 1 129 ? -6.166 -9.025 -23.389 1.00 40.22 129 GLN A N 1
ATOM 945 C CA . GLN A 1 129 ? -6.454 -9.330 -21.996 1.00 40.22 129 GLN A CA 1
ATOM 946 C C . GLN A 1 129 ? -6.624 -10.843 -21.942 1.00 40.22 129 GLN A C 1
ATOM 948 O O . GLN A 1 129 ? -7.296 -11.385 -22.830 1.00 40.22 129 GLN A O 1
ATOM 953 N N . ARG A 1 130 ? -5.971 -11.523 -20.987 1.00 36.97 130 ARG A N 1
ATOM 954 C CA . ARG A 1 130 ? -6.220 -12.945 -20.726 1.00 36.97 130 ARG A CA 1
ATOM 955 C C . ARG A 1 130 ? -7.711 -13.076 -20.439 1.00 36.97 130 ARG A C 1
ATOM 957 O O . ARG A 1 130 ? -8.169 -13.019 -19.305 1.00 36.97 130 ARG A O 1
ATOM 964 N N . THR A 1 131 ? -8.480 -13.231 -21.503 1.00 39.12 131 THR A N 1
ATOM 965 C CA . THR A 1 131 ? -9.787 -13.822 -21.467 1.00 39.12 131 THR A CA 1
ATOM 966 C C . THR A 1 131 ? -9.437 -15.249 -21.127 1.00 39.12 131 THR A C 1
ATOM 968 O O . THR A 1 131 ? -8.945 -16.017 -21.954 1.00 39.12 131 THR A O 1
ATOM 971 N N . TYR A 1 132 ? -9.541 -15.575 -19.842 1.00 42.47 132 TYR A N 1
ATOM 972 C CA . TYR A 1 132 ? -9.690 -16.962 -19.463 1.00 42.47 132 TYR A CA 1
ATOM 973 C C . TYR A 1 132 ? -10.803 -17.472 -20.365 1.00 42.47 132 TYR A C 1
ATOM 975 O O . TYR A 1 132 ? -11.925 -16.963 -20.293 1.00 42.47 132 TYR A O 1
ATOM 983 N N . ALA A 1 133 ? -10.455 -18.360 -21.303 1.00 41.28 133 ALA A N 1
ATOM 984 C CA . ALA A 1 133 ? -11.451 -19.000 -22.135 1.00 41.28 133 ALA A CA 1
ATOM 985 C C . ALA A 1 133 ? -12.506 -19.511 -21.152 1.00 41.28 133 ALA A C 1
ATOM 987 O O . ALA A 1 133 ? -12.125 -20.236 -20.223 1.00 41.28 133 ALA A O 1
ATOM 988 N N . PRO A 1 134 ? -13.774 -19.068 -21.255 1.00 45.06 134 PRO A N 1
ATOM 989 C CA . PRO A 1 134 ? -14.801 -19.577 -20.369 1.00 45.06 134 PRO A CA 1
ATOM 990 C C . PRO A 1 134 ? -14.718 -21.090 -20.500 1.00 45.06 134 PRO A C 1
ATOM 992 O O . PRO A 1 134 ? -14.784 -21.602 -21.619 1.00 45.06 134 PRO A O 1
ATOM 995 N N . LEU A 1 135 ? -14.448 -21.781 -19.387 1.00 47.06 135 LEU A N 1
ATOM 996 C CA . LEU A 1 135 ? -14.431 -23.239 -19.347 1.00 47.06 135 LEU A CA 1
ATOM 997 C C . LEU A 1 135 ? -15.693 -23.693 -20.078 1.00 47.06 135 LEU A C 1
ATOM 999 O O . LEU A 1 135 ? -16.800 -23.401 -19.629 1.00 47.06 135 LEU A O 1
ATOM 1003 N N . ALA A 1 136 ? -15.536 -24.282 -21.263 1.00 41.97 136 ALA A N 1
ATOM 1004 C CA . ALA A 1 136 ? -16.669 -24.643 -22.097 1.00 41.97 136 ALA A CA 1
ATOM 1005 C C . ALA A 1 136 ? -17.460 -25.718 -21.341 1.00 41.97 136 ALA A C 1
ATOM 1007 O O . ALA A 1 136 ? -16.978 -26.834 -21.167 1.00 41.97 136 ALA A O 1
ATOM 1008 N N . GLY A 1 137 ? -18.629 -25.340 -20.818 1.00 51.78 137 GLY A N 1
ATOM 1009 C CA . GLY A 1 137 ? -19.409 -26.153 -19.880 1.00 51.78 137 GLY A CA 1
ATOM 1010 C C . GLY A 1 137 ? -19.524 -25.588 -18.459 1.00 51.78 137 GLY A C 1
ATOM 1011 O O . GLY A 1 137 ? -20.191 -26.206 -17.634 1.00 51.78 137 GLY A O 1
ATOM 1012 N N . ALA A 1 138 ? -18.938 -24.425 -18.158 1.00 47.78 138 ALA A N 1
ATOM 1013 C CA . ALA A 1 138 ? -19.269 -23.685 -16.947 1.00 47.78 138 ALA A CA 1
ATOM 1014 C C . ALA A 1 138 ? -20.749 -23.260 -17.036 1.00 47.78 138 ALA A C 1
ATOM 1016 O O . ALA A 1 138 ? -21.121 -22.576 -17.996 1.00 47.78 138 ALA A O 1
ATOM 1017 N N . PRO A 1 139 ? -21.616 -23.697 -16.104 1.00 51.28 139 PRO A N 1
ATOM 1018 C CA . PRO A 1 139 ? -23.012 -23.284 -16.100 1.00 51.28 139 PRO A CA 1
ATOM 1019 C C . PRO A 1 139 ? -23.090 -21.755 -16.035 1.00 51.28 139 PRO A C 1
ATOM 1021 O O . PRO A 1 139 ? -22.214 -21.115 -15.447 1.00 51.28 139 PRO A O 1
ATOM 1024 N N . ALA A 1 140 ? -24.117 -21.178 -16.671 1.00 52.88 140 ALA A N 1
ATOM 1025 C CA . ALA A 1 140 ? -24.401 -19.744 -16.630 1.00 52.88 140 ALA A CA 1
ATOM 1026 C C . ALA A 1 140 ? -24.179 -19.222 -15.210 1.00 52.88 140 ALA A C 1
ATOM 1028 O O . ALA A 1 140 ? -24.719 -19.828 -14.288 1.00 52.88 140 ALA A O 1
ATOM 1029 N N . ALA A 1 141 ? -23.355 -18.173 -15.071 1.00 50.16 141 ALA A N 1
ATOM 1030 C CA . ALA A 1 141 ? -22.895 -17.611 -13.804 1.00 50.16 141 ALA A CA 1
ATOM 1031 C C . ALA A 1 141 ? -24.010 -17.653 -12.758 1.00 50.16 141 ALA A C 1
ATOM 1033 O O . ALA A 1 141 ? -24.900 -16.802 -12.734 1.00 50.16 141 ALA A O 1
ATOM 1034 N N . HIS A 1 142 ? -23.991 -18.702 -11.935 1.00 50.47 142 HIS A N 1
ATOM 1035 C CA . HIS A 1 142 ? -24.851 -18.776 -10.779 1.00 50.47 142 HIS A CA 1
ATOM 1036 C C . HIS A 1 142 ? -24.456 -17.564 -9.950 1.00 50.47 142 HIS A C 1
ATOM 1038 O O . HIS A 1 142 ? -23.279 -17.425 -9.607 1.00 50.47 142 HIS A O 1
ATOM 1044 N N . ALA A 1 143 ? -25.416 -16.667 -9.700 1.00 51.34 143 ALA A N 1
ATOM 1045 C CA . ALA A 1 143 ? -25.288 -15.669 -8.652 1.00 51.34 143 ALA A CA 1
ATOM 1046 C C . ALA A 1 143 ? -24.646 -16.388 -7.470 1.00 51.34 143 ALA A C 1
ATOM 1048 O O . ALA A 1 143 ? -25.158 -17.433 -7.061 1.00 51.34 143 ALA A O 1
ATOM 1049 N N . HIS A 1 144 ? -23.466 -15.932 -7.048 1.00 53.06 144 HIS A N 1
ATOM 1050 C CA . HIS A 1 144 ? -22.751 -16.559 -5.950 1.00 53.06 144 HIS A CA 1
ATOM 1051 C C . HIS A 1 144 ? -23.748 -16.617 -4.802 1.00 53.06 144 HIS A C 1
ATOM 1053 O O . HIS A 1 144 ? -24.163 -15.572 -4.301 1.00 53.06 144 HIS A O 1
ATOM 1059 N N . THR A 1 145 ? -24.225 -17.816 -4.474 1.00 46.50 145 THR A N 1
ATOM 1060 C CA . THR A 1 145 ? -25.121 -17.985 -3.343 1.00 46.50 145 THR A CA 1
ATOM 1061 C C . THR A 1 145 ? -24.265 -17.657 -2.142 1.00 46.50 145 THR A C 1
ATOM 1063 O O . THR A 1 145 ? -23.398 -18.446 -1.749 1.00 46.50 145 THR A O 1
ATOM 1066 N N . HIS A 1 146 ? -24.398 -16.433 -1.642 1.00 61.75 146 HIS A N 1
ATOM 1067 C CA . HIS A 1 146 ? -23.735 -16.041 -0.418 1.00 61.75 146 HIS A CA 1
ATOM 1068 C C . HIS A 1 146 ? -24.223 -16.998 0.667 1.00 61.75 146 HIS A C 1
ATOM 1070 O O . HIS A 1 146 ? -25.346 -17.489 0.606 1.00 61.75 146 HIS A O 1
ATOM 1076 N N . VAL A 1 147 ? -23.403 -17.258 1.685 1.00 61.03 147 VAL A N 1
ATOM 1077 C CA . VAL A 1 147 ? -23.742 -18.174 2.795 1.00 61.03 147 VAL A C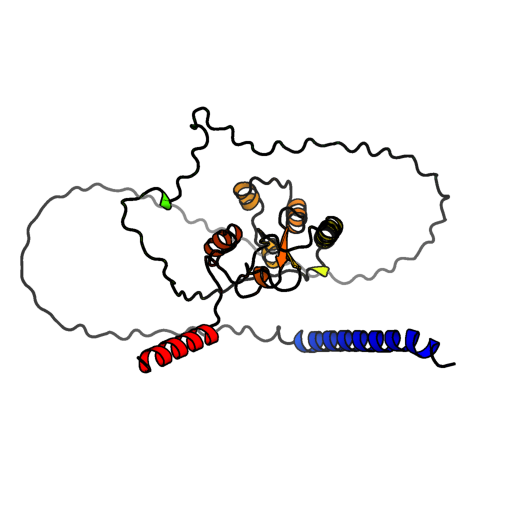A 1
ATOM 1078 C C . VAL A 1 147 ? -25.128 -17.882 3.410 1.00 61.03 147 VAL A C 1
ATOM 1080 O O . VAL A 1 147 ? -25.752 -18.779 3.966 1.00 61.03 147 VAL A O 1
ATOM 1083 N N . LYS A 1 148 ? -25.658 -16.662 3.223 1.00 59.38 148 LYS A N 1
ATOM 1084 C CA . LYS A 1 148 ? -27.047 -16.274 3.520 1.00 59.38 148 LYS A CA 1
ATOM 1085 C C . LYS A 1 148 ? -28.128 -17.181 2.910 1.00 59.38 148 LYS A C 1
ATOM 1087 O O . LYS A 1 148 ? -29.222 -17.221 3.458 1.00 59.38 148 LYS A O 1
ATOM 1092 N N . ASP A 1 149 ? -27.834 -17.915 1.841 1.00 63.78 149 ASP A N 1
ATOM 1093 C CA . ASP A 1 149 ? -28.790 -18.806 1.174 1.00 63.78 149 ASP A CA 1
ATOM 1094 C C . ASP A 1 149 ? -28.826 -20.220 1.785 1.00 63.78 149 ASP A C 1
ATOM 1096 O O . ASP A 1 149 ? -29.677 -21.034 1.423 1.00 63.78 149 ASP A O 1
ATOM 1100 N N . VAL A 1 150 ? -27.943 -20.530 2.744 1.00 69.19 150 VAL A N 1
ATOM 1101 C CA . VAL A 1 150 ? -27.961 -21.802 3.481 1.00 69.19 150 VAL A CA 1
ATOM 1102 C C . VAL A 1 150 ? -28.823 -21.633 4.735 1.00 69.19 150 VAL A C 1
ATOM 1104 O O . VAL A 1 150 ? -28.316 -21.544 5.849 1.00 69.19 150 VAL A O 1
ATOM 1107 N N . ALA A 1 151 ? -30.141 -21.555 4.540 1.00 66.94 151 ALA A N 1
ATOM 1108 C CA . ALA A 1 151 ? -31.120 -21.196 5.574 1.00 66.94 151 ALA A CA 1
ATOM 1109 C C . ALA A 1 151 ? -31.137 -22.104 6.827 1.00 66.94 151 ALA A C 1
ATOM 1111 O O . ALA A 1 151 ? -31.699 -21.707 7.844 1.00 66.94 151 ALA A O 1
ATOM 1112 N N . ASP A 1 152 ? -30.494 -23.276 6.784 1.00 77.88 152 ASP A N 1
ATOM 1113 C CA . ASP A 1 152 ? -30.601 -24.301 7.832 1.00 77.88 152 ASP A CA 1
ATOM 1114 C C . ASP A 1 152 ? -29.265 -24.681 8.504 1.00 77.88 152 ASP A C 1
ATOM 1116 O O . ASP A 1 152 ? -29.227 -25.591 9.336 1.00 77.88 152 ASP A O 1
ATOM 1120 N N . ALA A 1 153 ? -28.154 -24.011 8.176 1.00 76.94 153 ALA A N 1
ATOM 1121 C CA . ALA A 1 153 ? -26.873 -24.256 8.843 1.00 76.94 153 ALA A CA 1
ATOM 1122 C C . ALA A 1 153 ? -26.706 -23.356 10.085 1.00 76.94 153 ALA A C 1
ATOM 1124 O O . ALA A 1 153 ? -27.089 -22.185 10.048 1.00 76.94 153 ALA A O 1
ATOM 1125 N N . PRO A 1 154 ? -26.110 -23.855 11.186 1.00 83.50 154 PRO A N 1
ATOM 1126 C CA . PRO A 1 154 ? -25.773 -23.007 12.324 1.00 83.50 154 PRO A CA 1
ATOM 1127 C C . PRO A 1 154 ? -24.824 -21.884 11.878 1.00 83.50 154 PRO A C 1
ATOM 1129 O O . PRO A 1 154 ? -23.745 -22.145 11.348 1.00 83.50 154 PRO A O 1
ATOM 1132 N N . VAL A 1 155 ? -25.242 -20.635 12.091 1.00 85.12 155 VAL A N 1
ATOM 1133 C CA . VAL A 1 155 ? -24.468 -19.433 11.753 1.00 85.12 155 VAL A CA 1
ATOM 1134 C C . VAL A 1 155 ? -23.565 -19.072 12.928 1.00 85.12 155 VAL A C 1
ATOM 1136 O O . VAL A 1 155 ? -24.041 -18.863 14.045 1.00 85.12 155 VAL A O 1
ATOM 1139 N N . THR A 1 156 ? -22.262 -18.967 12.680 1.00 87.00 156 THR A N 1
ATOM 1140 C CA . THR A 1 156 ? -21.326 -18.370 13.639 1.00 87.00 156 THR A CA 1
ATOM 1141 C C . THR A 1 156 ? -21.601 -16.871 13.730 1.00 87.00 156 THR A C 1
ATOM 1143 O O . THR A 1 156 ? -21.613 -16.185 12.708 1.00 87.00 156 THR A O 1
ATOM 1146 N N . ALA A 1 157 ? -21.831 -16.359 14.940 1.00 88.94 157 ALA A N 1
ATOM 1147 C CA . ALA A 1 157 ? -22.023 -14.929 15.155 1.00 88.94 157 ALA A CA 1
ATOM 1148 C C . ALA A 1 157 ? -20.764 -14.132 14.769 1.00 88.94 157 ALA A C 1
ATOM 1150 O O . ALA A 1 157 ? -19.637 -14.623 14.910 1.00 88.94 157 ALA A O 1
ATOM 1151 N N . ALA A 1 158 ? -20.968 -12.894 14.310 1.00 88.12 158 ALA A N 1
ATOM 1152 C CA . ALA A 1 158 ? -19.881 -11.935 14.155 1.00 88.12 158 ALA A CA 1
ATOM 1153 C C . ALA A 1 158 ? -19.161 -11.765 15.500 1.00 88.12 158 ALA A C 1
ATOM 1155 O O . ALA A 1 158 ? -19.804 -11.702 16.551 1.00 88.12 158 ALA A O 1
ATOM 1156 N N . HIS A 1 159 ? -17.835 -11.770 15.461 1.00 91.06 159 HIS A N 1
ATOM 1157 C CA . HIS A 1 159 ? -16.994 -11.609 16.633 1.00 91.06 159 HIS A CA 1
ATOM 1158 C C . HIS A 1 159 ? -15.680 -10.966 16.223 1.00 91.06 159 HIS A C 1
ATOM 1160 O O . HIS A 1 159 ? -15.160 -11.240 15.140 1.00 91.06 159 HIS A O 1
ATOM 1166 N N . ASP A 1 160 ? -15.136 -10.177 17.136 1.00 90.69 160 ASP A N 1
ATOM 1167 C CA . ASP A 1 160 ? -13.814 -9.602 16.981 1.00 90.69 160 ASP A CA 1
ATOM 1168 C C . ASP A 1 160 ? -12.768 -10.594 17.474 1.00 90.69 160 ASP A C 1
ATOM 1170 O O . ASP A 1 160 ? -12.941 -11.269 18.497 1.00 90.69 160 ASP A O 1
ATOM 1174 N N . GLN A 1 161 ? -11.652 -10.664 16.758 1.00 91.81 161 GLN A N 1
ATOM 1175 C CA . GLN A 1 161 ? -10.490 -11.424 17.181 1.00 91.81 161 GLN A CA 1
ATOM 1176 C C . GLN A 1 161 ? -9.285 -10.494 17.270 1.00 91.81 161 GLN A C 1
ATOM 1178 O O . GLN A 1 161 ? -8.692 -10.123 16.260 1.00 91.81 161 GLN A O 1
ATOM 1183 N N . MET A 1 162 ? -8.889 -10.167 18.500 1.00 88.19 162 MET A N 1
ATOM 1184 C CA . MET A 1 162 ? -7.666 -9.407 18.742 1.00 88.19 162 MET A CA 1
ATOM 1185 C C . MET A 1 162 ? -6.439 -10.265 18.432 1.00 88.19 162 MET A C 1
ATOM 1187 O O . MET A 1 162 ? -6.335 -11.415 18.868 1.00 88.19 162 MET A O 1
ATOM 1191 N N . MET A 1 163 ? -5.488 -9.689 17.704 1.00 89.38 163 MET A N 1
ATOM 1192 C CA . MET A 1 163 ? -4.207 -10.312 17.392 1.00 89.38 163 MET A CA 1
ATOM 1193 C C . MET A 1 163 ? -3.060 -9.339 17.649 1.00 89.38 163 MET A C 1
ATOM 1195 O O . MET A 1 163 ? -3.199 -8.132 17.481 1.00 89.38 163 MET A O 1
ATOM 1199 N N . THR A 1 164 ? -1.909 -9.872 18.051 1.00 89.81 164 THR A N 1
ATOM 1200 C CA . THR A 1 164 ? -0.667 -9.104 18.183 1.00 89.81 164 THR A CA 1
ATOM 1201 C C . THR A 1 164 ? 0.303 -9.566 17.111 1.00 89.81 164 THR A C 1
ATOM 1203 O O . THR A 1 164 ? 0.621 -10.753 17.036 1.00 89.81 164 THR A O 1
ATOM 1206 N N . VAL A 1 165 ? 0.781 -8.629 16.294 1.00 88.81 165 VAL A N 1
ATOM 1207 C CA . VAL A 1 165 ? 1.776 -8.890 15.251 1.00 88.81 165 VAL A CA 1
ATOM 1208 C C . VAL A 1 165 ? 3.027 -8.075 15.559 1.00 88.81 165 VAL A C 1
ATOM 1210 O O . VAL A 1 165 ? 2.954 -6.872 15.790 1.00 88.81 165 VAL A O 1
ATOM 1213 N N . HIS A 1 166 ? 4.178 -8.742 15.566 1.00 90.44 166 HIS A N 1
ATOM 1214 C CA . HIS A 1 166 ? 5.485 -8.098 15.623 1.00 90.44 166 HIS A CA 1
ATOM 1215 C C . HIS A 1 166 ? 6.119 -8.215 14.240 1.00 90.44 166 HIS A C 1
ATOM 1217 O O . HIS A 1 166 ? 6.345 -9.329 13.769 1.00 90.44 166 HIS A O 1
ATOM 1223 N N . ILE A 1 167 ? 6.363 -7.078 13.592 1.00 90.44 167 ILE A N 1
ATOM 1224 C CA . ILE A 1 167 ? 6.933 -7.015 12.245 1.00 90.44 167 ILE A CA 1
ATOM 1225 C C . ILE A 1 167 ? 8.326 -6.404 12.353 1.00 90.44 167 ILE A C 1
ATOM 1227 O O . ILE A 1 167 ? 8.486 -5.298 12.864 1.00 90.44 167 ILE A O 1
ATOM 1231 N N . GLU A 1 168 ? 9.321 -7.141 11.876 1.00 94.69 168 GLU A N 1
ATOM 1232 C CA . GLU A 1 168 ? 10.670 -6.645 11.628 1.00 94.69 168 GLU A CA 1
ATOM 1233 C C . GLU A 1 168 ? 10.879 -6.662 10.115 1.00 94.69 168 GLU A C 1
ATOM 1235 O O . GLU A 1 168 ? 10.804 -7.719 9.486 1.00 94.69 168 GLU A O 1
ATOM 1240 N N . THR A 1 169 ? 11.085 -5.485 9.528 1.00 93.06 169 THR A N 1
ATOM 1241 C CA . THR A 1 169 ? 11.304 -5.336 8.088 1.00 93.06 169 THR A CA 1
ATOM 1242 C C . THR A 1 169 ? 12.775 -5.049 7.841 1.00 93.06 169 THR A C 1
ATOM 1244 O O . THR A 1 169 ? 13.322 -4.087 8.380 1.00 93.06 169 THR A O 1
ATOM 1247 N N . HIS A 1 170 ? 13.403 -5.856 6.991 1.00 95.38 170 HIS A N 1
ATOM 1248 C CA . HIS A 1 170 ? 14.719 -5.552 6.443 1.00 95.38 170 HIS A CA 1
ATOM 1249 C C . HIS A 1 170 ? 14.515 -4.800 5.131 1.00 95.38 170 HIS A C 1
ATOM 1251 O O . HIS A 1 170 ? 13.926 -5.333 4.195 1.00 95.38 170 HIS A O 1
ATOM 1257 N N . VAL A 1 171 ? 14.936 -3.539 5.107 1.00 94.19 171 VAL A N 1
ATOM 1258 C CA . VAL A 1 171 ? 14.908 -2.700 3.908 1.00 94.19 171 VAL A CA 1
ATOM 1259 C C . VAL A 1 171 ? 16.329 -2.683 3.344 1.00 94.19 171 VAL A C 1
ATOM 1261 O O . VAL A 1 171 ? 17.239 -2.321 4.097 1.00 94.19 171 VAL A O 1
ATOM 1264 N N . PRO A 1 172 ? 16.552 -3.108 2.088 1.00 93.88 172 PRO A N 1
ATOM 1265 C CA . PRO A 1 172 ? 17.880 -3.081 1.490 1.00 93.88 172 PRO A CA 1
ATOM 1266 C C . PRO A 1 172 ? 18.409 -1.659 1.314 1.00 93.88 172 PRO A C 1
ATOM 1268 O O . PRO A 1 172 ? 17.666 -0.675 1.336 1.00 93.88 172 PRO A O 1
ATOM 1271 N N . ASP A 1 173 ? 19.713 -1.562 1.069 1.00 93.19 173 ASP A N 1
ATOM 1272 C CA . ASP A 1 173 ? 20.319 -0.309 0.637 1.00 93.19 173 ASP A CA 1
ATOM 1273 C C . ASP A 1 173 ? 19.679 0.160 -0.681 1.00 93.19 173 ASP A C 1
ATOM 1275 O O . ASP A 1 173 ? 19.521 -0.591 -1.652 1.00 93.19 173 ASP A O 1
ATOM 1279 N N . HIS A 1 174 ? 19.321 1.438 -0.711 1.00 90.81 174 HIS A N 1
ATOM 1280 C CA . HIS A 1 174 ? 18.665 2.091 -1.838 1.00 90.81 174 HIS A CA 1
ATOM 1281 C C . HIS A 1 174 ? 19.037 3.574 -1.859 1.00 90.81 174 HIS A C 1
ATOM 1283 O O . HIS A 1 174 ? 19.333 4.168 -0.818 1.00 90.81 174 HIS A O 1
ATOM 1289 N N . ALA A 1 175 ? 19.063 4.160 -3.054 1.00 89.50 175 ALA A N 1
ATOM 1290 C CA . ALA A 1 175 ? 19.262 5.593 -3.209 1.00 89.50 175 ALA A CA 1
ATOM 1291 C C . ALA A 1 175 ? 17.996 6.356 -2.776 1.00 89.50 175 ALA A C 1
ATOM 1293 O O . ALA A 1 175 ? 16.899 5.786 -2.810 1.00 89.50 175 ALA A O 1
ATOM 1294 N N . PRO A 1 176 ? 18.117 7.643 -2.398 1.00 93.50 176 PRO A N 1
ATOM 1295 C CA . PRO A 1 176 ? 16.964 8.523 -2.308 1.00 93.50 176 PRO A CA 1
ATOM 1296 C C . PRO A 1 176 ? 16.147 8.450 -3.592 1.00 93.50 176 PRO A C 1
ATOM 1298 O O . PRO A 1 176 ? 16.692 8.379 -4.695 1.00 93.50 176 PRO A O 1
ATOM 1301 N N . ARG A 1 177 ? 14.826 8.478 -3.448 1.00 91.38 177 ARG A N 1
ATOM 1302 C CA . ARG A 1 177 ? 13.927 8.327 -4.587 1.00 91.38 177 ARG A CA 1
ATOM 1303 C C . ARG A 1 177 ? 14.095 9.444 -5.612 1.00 91.38 177 ARG A C 1
ATOM 1305 O O . ARG A 1 177 ? 13.933 9.223 -6.801 1.00 91.38 177 ARG A O 1
ATOM 1312 N N . GLU A 1 178 ? 14.444 10.644 -5.167 1.00 90.75 178 GLU A N 1
ATOM 1313 C CA . GLU A 1 178 ? 14.685 11.795 -6.034 1.00 90.75 178 GLU A CA 1
ATOM 1314 C C . GLU A 1 178 ? 15.848 11.582 -7.015 1.00 90.75 178 GLU A C 1
ATOM 1316 O O . GLU A 1 178 ? 15.879 12.238 -8.058 1.00 90.75 178 GLU A O 1
ATOM 1321 N N . ASP A 1 179 ? 16.767 10.666 -6.696 1.00 93.88 179 ASP A N 1
ATOM 1322 C CA . ASP A 1 179 ? 17.907 10.306 -7.539 1.00 93.88 179 ASP A CA 1
ATOM 1323 C C . ASP A 1 179 ? 17.612 9.106 -8.459 1.00 93.88 179 ASP A C 1
ATOM 1325 O O . ASP A 1 179 ? 18.443 8.766 -9.306 1.00 93.88 179 ASP A O 1
ATOM 1329 N N . ASP A 1 180 ? 16.445 8.462 -8.326 1.00 93.56 180 ASP A N 1
ATOM 1330 C CA . ASP A 1 180 ? 16.036 7.382 -9.220 1.00 93.56 180 ASP A CA 1
ATOM 1331 C C . ASP A 1 180 ? 15.782 7.932 -10.637 1.00 93.56 180 ASP A C 1
ATOM 1333 O O . ASP A 1 180 ? 14.943 8.828 -10.816 1.00 93.56 180 ASP A O 1
ATOM 1337 N N . PRO A 1 181 ? 16.460 7.404 -11.677 1.00 95.94 181 PRO A N 1
ATOM 1338 C CA . PRO A 1 181 ? 16.214 7.817 -13.055 1.00 95.94 181 PRO A CA 1
ATOM 1339 C C . PRO A 1 181 ? 14.747 7.664 -13.474 1.00 95.94 181 PRO A C 1
ATOM 1341 O O . PRO A 1 181 ? 14.310 8.402 -14.361 1.00 95.94 181 PRO A O 1
ATOM 1344 N N . HIS A 1 182 ? 13.973 6.781 -12.833 1.00 96.75 182 HIS A N 1
ATOM 1345 C CA . HIS A 1 182 ? 12.575 6.488 -13.164 1.00 96.75 182 HIS A CA 1
ATOM 1346 C C . HIS A 1 182 ? 11.542 7.267 -12.354 1.00 96.75 182 HIS A C 1
ATOM 1348 O O . HIS A 1 182 ? 10.363 7.255 -12.715 1.00 96.75 182 HIS A O 1
ATOM 1354 N N . TYR A 1 183 ? 11.954 8.073 -11.373 1.00 96.38 183 TYR A N 1
ATOM 1355 C CA . TYR A 1 183 ? 11.041 8.852 -10.530 1.00 96.38 183 TYR A CA 1
ATOM 1356 C C . TYR A 1 183 ? 10.131 9.803 -11.329 1.00 96.38 183 TYR A C 1
ATOM 1358 O O . TYR A 1 183 ? 8.986 10.089 -10.961 1.00 96.38 183 TYR A O 1
ATOM 1366 N N . HIS A 1 184 ? 10.596 10.261 -12.492 1.00 96.88 184 HIS A N 1
ATOM 1367 C CA . HIS A 1 184 ? 9.791 11.071 -13.400 1.00 96.88 184 HIS A CA 1
ATOM 1368 C C . HIS A 1 184 ? 8.518 10.347 -13.892 1.00 96.88 184 HIS A C 1
ATOM 1370 O O . HIS A 1 184 ? 7.517 11.016 -14.167 1.00 96.88 184 HIS A O 1
ATOM 1376 N N . LEU A 1 185 ? 8.514 9.010 -13.981 1.00 97.19 185 LEU A N 1
ATOM 1377 C CA . LEU A 1 185 ? 7.348 8.201 -14.359 1.00 97.19 185 LEU A CA 1
ATOM 1378 C C . LEU A 1 185 ? 6.259 8.247 -13.283 1.00 97.19 185 LEU A C 1
ATOM 1380 O O . LEU A 1 185 ? 5.081 8.424 -13.611 1.00 97.19 185 LEU A O 1
ATOM 1384 N N . PHE A 1 186 ? 6.645 8.214 -12.008 1.00 97.31 186 PHE A N 1
ATOM 1385 C CA . PHE A 1 186 ? 5.720 8.362 -10.888 1.00 97.31 186 PHE A CA 1
ATOM 1386 C C . PHE A 1 186 ? 5.018 9.722 -10.900 1.00 97.31 186 PHE A C 1
ATOM 1388 O O . PHE A 1 186 ? 3.789 9.811 -10.810 1.00 97.31 186 PHE A O 1
ATOM 1395 N N . GLU A 1 187 ? 5.777 10.807 -11.078 1.00 97.69 187 GLU A N 1
ATOM 1396 C CA . GLU A 1 187 ? 5.201 12.153 -11.147 1.00 97.69 187 GLU A CA 1
ATOM 1397 C C . GLU A 1 187 ? 4.334 12.340 -12.406 1.00 97.69 187 GLU A C 1
ATOM 1399 O O . GLU A 1 187 ? 3.278 12.983 -12.349 1.00 97.69 187 GLU A O 1
ATOM 1404 N N . GLN A 1 188 ? 4.688 11.711 -13.533 1.00 97.94 188 GLN A N 1
ATOM 1405 C CA . GLN A 1 188 ? 3.824 11.668 -14.716 1.00 97.94 188 GLN A CA 1
ATOM 1406 C C . GLN A 1 188 ? 2.510 10.920 -14.449 1.00 97.94 188 GLN A C 1
ATOM 1408 O O . GLN A 1 188 ? 1.441 11.418 -14.831 1.00 97.94 188 GLN A O 1
ATOM 1413 N N . ALA A 1 189 ? 2.562 9.764 -13.779 1.00 97.50 189 ALA A N 1
ATOM 1414 C CA . ALA A 1 189 ? 1.390 8.984 -13.391 1.00 97.50 189 ALA A CA 1
ATOM 1415 C C . ALA A 1 189 ? 0.465 9.801 -12.477 1.00 97.50 189 ALA A C 1
ATOM 1417 O O . ALA A 1 189 ? -0.723 9.966 -12.771 1.00 97.50 189 ALA A O 1
ATOM 1418 N N . LYS A 1 190 ? 1.026 10.423 -11.437 1.00 97.88 190 LYS A N 1
ATOM 1419 C CA . LYS A 1 190 ? 0.336 11.345 -10.525 1.00 97.88 190 LYS A CA 1
ATOM 1420 C C . LYS A 1 190 ? -0.337 12.498 -11.258 1.00 97.88 190 LYS A C 1
ATOM 1422 O O . LYS A 1 190 ? -1.528 12.758 -11.070 1.00 97.88 190 LYS A O 1
ATOM 1427 N N . ALA A 1 191 ? 0.403 13.188 -12.124 1.00 98.31 191 ALA A N 1
ATOM 1428 C CA . ALA A 1 191 ? -0.122 14.307 -12.895 1.00 98.31 191 ALA A CA 1
ATOM 1429 C C . ALA A 1 191 ? -1.257 13.862 -13.830 1.00 98.31 191 ALA A C 1
ATOM 1431 O O . ALA A 1 191 ? -2.258 14.568 -13.969 1.00 98.31 191 ALA A O 1
ATOM 1432 N N . ARG A 1 192 ? -1.137 12.682 -14.451 1.00 98.06 192 ARG A N 1
ATOM 1433 C CA . ARG A 1 192 ? -2.188 12.093 -15.289 1.00 98.06 192 ARG A CA 1
ATOM 1434 C C . ARG A 1 192 ? -3.448 11.788 -14.482 1.00 98.06 192 ARG A C 1
ATOM 1436 O O . ARG A 1 192 ? -4.524 12.207 -14.905 1.00 98.06 192 ARG A O 1
ATOM 1443 N N . LEU A 1 193 ? -3.322 11.131 -13.331 1.00 97.75 193 LEU A N 1
ATOM 1444 C CA . LEU A 1 193 ? -4.448 10.805 -12.448 1.00 97.75 193 LEU A CA 1
ATOM 1445 C C . LEU A 1 193 ? -5.189 12.068 -11.995 1.00 97.75 193 LEU A C 1
ATOM 1447 O O . LEU A 1 193 ? -6.418 12.117 -12.056 1.00 97.75 193 LEU A O 1
ATOM 1451 N N . LYS A 1 194 ? -4.456 13.134 -11.648 1.00 97.94 194 LYS A N 1
ATOM 1452 C CA . LYS A 1 194 ? -5.033 14.455 -11.341 1.00 97.94 194 LYS A CA 1
ATOM 1453 C C . LYS A 1 194 ? -5.814 15.037 -12.515 1.00 97.94 194 LYS A C 1
ATOM 1455 O O . LYS A 1 194 ? -6.968 15.419 -12.341 1.00 97.94 194 LYS A O 1
ATOM 1460 N N . ARG A 1 195 ? -5.234 15.056 -13.721 1.00 98.38 195 ARG A N 1
ATOM 1461 C CA . ARG A 1 195 ? -5.920 15.558 -14.929 1.00 98.38 195 ARG A CA 1
ATOM 1462 C C . ARG A 1 195 ? -7.182 14.766 -15.272 1.00 98.38 195 ARG A C 1
ATOM 1464 O O . ARG A 1 195 ? -8.126 15.339 -15.800 1.00 98.38 195 ARG A O 1
ATOM 1471 N N . GLN A 1 196 ? -7.195 13.468 -14.986 1.00 97.88 196 GLN A N 1
ATOM 1472 C CA . GLN A 1 196 ? -8.333 12.586 -15.250 1.00 97.88 196 GLN A CA 1
ATOM 1473 C C . GLN A 1 196 ? -9.412 12.630 -14.155 1.00 97.88 196 GLN A C 1
ATOM 1475 O O . GLN A 1 196 ? -10.425 11.949 -14.285 1.00 97.88 196 GLN A O 1
ATOM 1480 N N . GLY A 1 197 ? -9.214 13.390 -13.070 1.00 97.38 197 GLY A N 1
ATOM 1481 C CA . GLY A 1 197 ? -10.129 13.373 -11.922 1.00 97.38 197 GLY A CA 1
ATOM 1482 C C . GLY A 1 197 ? -10.118 12.043 -11.156 1.00 97.38 197 GLY A C 1
ATOM 1483 O O . GLY A 1 197 ? -11.069 11.725 -10.445 1.00 97.38 197 GLY A O 1
ATOM 1484 N N . LEU A 1 198 ? -9.047 11.258 -11.310 1.00 97.19 198 LEU A N 1
ATOM 1485 C CA . LEU A 1 198 ? -8.819 9.979 -10.634 1.00 97.19 198 LEU A CA 1
ATOM 1486 C C . LEU A 1 198 ? -7.880 10.117 -9.425 1.00 97.19 198 LEU A C 1
ATOM 1488 O O . LEU A 1 198 ? -7.512 9.118 -8.820 1.00 97.19 198 LEU A O 1
ATOM 1492 N N . TRP A 1 199 ? -7.507 11.345 -9.048 1.00 97.94 199 TRP A N 1
ATOM 1493 C CA . TRP A 1 199 ? -6.749 11.635 -7.826 1.00 97.94 199 TRP A CA 1
ATOM 1494 C C . TRP A 1 199 ? -7.636 11.547 -6.579 1.00 97.94 199 TRP A C 1
ATOM 1496 O O . TRP A 1 199 ? -7.926 12.539 -5.915 1.00 97.94 199 TRP A O 1
ATOM 1506 N N . LYS A 1 200 ? -8.129 10.342 -6.316 1.00 98.06 200 LYS A N 1
ATOM 1507 C CA . LYS A 1 200 ? -8.981 9.981 -5.187 1.00 98.06 200 LYS A CA 1
ATOM 1508 C C . LYS A 1 200 ? -8.629 8.565 -4.756 1.00 98.06 200 LYS A C 1
ATOM 1510 O O . LYS A 1 200 ? -8.199 7.770 -5.587 1.00 98.06 200 LYS A O 1
ATOM 1515 N N . CYS A 1 201 ? -8.815 8.262 -3.476 1.00 98.06 201 CYS A N 1
ATOM 1516 C CA . CYS A 1 201 ? -8.563 6.922 -2.955 1.00 98.06 201 CYS A CA 1
ATOM 1517 C C . CYS A 1 201 ? -9.351 5.874 -3.754 1.00 98.06 201 CYS A C 1
ATOM 1519 O O . CYS A 1 201 ? -10.545 6.060 -3.989 1.00 98.06 201 CYS A O 1
ATOM 1521 N N . ILE A 1 202 ? -8.686 4.791 -4.162 1.00 97.19 202 ILE A N 1
ATOM 1522 C CA . ILE A 1 202 ? -9.297 3.707 -4.939 1.00 97.19 202 ILE A CA 1
ATOM 1523 C C . ILE A 1 202 ? -10.299 2.884 -4.119 1.00 97.19 202 ILE A C 1
ATOM 1525 O O . ILE A 1 202 ? -11.231 2.341 -4.702 1.00 97.19 202 ILE A O 1
ATOM 1529 N N . ILE A 1 203 ? -10.149 2.848 -2.788 1.00 96.44 203 ILE A N 1
ATOM 1530 C CA . ILE A 1 203 ? -11.100 2.188 -1.878 1.00 96.44 203 ILE A CA 1
ATOM 1531 C C . ILE A 1 203 ? -12.449 2.921 -1.881 1.00 96.44 203 ILE A C 1
ATOM 1533 O O . ILE A 1 203 ? -13.496 2.289 -1.947 1.00 96.44 203 ILE A O 1
ATOM 1537 N N . ALA A 1 204 ? -12.408 4.260 -1.904 1.00 95.81 204 ALA A N 1
ATOM 1538 C CA . ALA A 1 204 ? -13.567 5.135 -2.100 1.00 95.81 204 ALA A CA 1
ATOM 1539 C C . ALA A 1 204 ? -14.788 4.806 -1.211 1.00 95.81 204 ALA A C 1
ATOM 1541 O O . ALA A 1 204 ? -15.921 4.799 -1.697 1.00 95.81 204 ALA A O 1
ATOM 1542 N N . ASP A 1 205 ? -14.562 4.565 0.080 1.00 95.50 205 ASP A N 1
ATOM 1543 C CA . ASP A 1 205 ? -15.593 4.179 1.044 1.00 95.50 205 ASP A CA 1
ATOM 1544 C C . ASP A 1 205 ? -15.687 5.156 2.235 1.00 95.50 205 ASP A C 1
ATOM 1546 O O . ASP A 1 205 ? -15.068 6.225 2.253 1.00 95.50 205 ASP A O 1
ATOM 1550 N N . GLU A 1 206 ? -16.497 4.809 3.236 1.00 96.44 206 GLU A N 1
ATOM 1551 C CA . GLU A 1 206 ? -16.707 5.611 4.443 1.00 96.44 206 GLU A CA 1
ATOM 1552 C C . GLU A 1 206 ? -15.498 5.692 5.388 1.00 96.44 206 GLU A C 1
ATOM 1554 O O . GLU A 1 206 ? -15.489 6.548 6.271 1.00 96.44 206 GLU A O 1
ATOM 1559 N N . LEU A 1 207 ? -14.478 4.847 5.207 1.00 96.38 207 LEU A N 1
ATOM 1560 C CA . LEU A 1 207 ? -13.240 4.888 5.987 1.00 96.38 207 LEU A CA 1
ATOM 1561 C C . LEU A 1 207 ? -12.184 5.782 5.334 1.00 96.38 207 LEU A C 1
ATOM 1563 O O . LEU A 1 207 ? -11.102 5.980 5.887 1.00 96.38 207 LEU A O 1
ATOM 1567 N N . CYS A 1 208 ? -12.464 6.372 4.171 1.00 97.25 208 CYS A N 1
ATOM 1568 C CA . CYS A 1 208 ? -11.556 7.337 3.570 1.00 97.25 208 CYS A CA 1
ATOM 1569 C C . CYS A 1 208 ? -11.291 8.537 4.498 1.00 97.25 208 CYS A C 1
ATOM 1571 O O . CYS A 1 208 ? -12.198 9.140 5.069 1.00 97.25 208 CYS A O 1
ATOM 1573 N N . GLY A 1 209 ? -10.024 8.944 4.579 1.00 97.38 209 GLY A N 1
ATOM 1574 C CA . GLY A 1 209 ? -9.593 10.099 5.360 1.00 97.38 209 GLY A CA 1
ATOM 1575 C C . GLY A 1 209 ? -8.209 10.599 4.949 1.00 97.38 209 GLY A C 1
ATOM 1576 O O . GLY A 1 209 ? -7.316 9.806 4.637 1.00 97.38 209 GLY A O 1
ATOM 1577 N N . GLY A 1 210 ? -8.035 11.922 4.961 1.00 97.31 210 GLY A N 1
ATOM 1578 C CA . GLY A 1 210 ? -6.792 12.603 4.588 1.00 97.31 210 GLY A CA 1
ATOM 1579 C C . GLY A 1 210 ? -6.573 12.760 3.078 1.00 97.31 210 GLY A C 1
ATOM 1580 O O . GLY A 1 210 ? -7.421 12.399 2.262 1.00 97.31 210 GLY A O 1
ATOM 1581 N N . GLU A 1 211 ? -5.424 13.331 2.718 1.00 98.12 211 GLU A N 1
ATOM 1582 C CA . GLU A 1 211 ? -5.068 13.625 1.325 1.00 98.12 211 GLU A CA 1
ATOM 1583 C C . GLU A 1 211 ? -4.749 12.346 0.527 1.00 98.12 211 GLU A C 1
ATOM 1585 O O . GLU A 1 211 ? -4.198 11.399 1.098 1.00 98.12 211 GLU A O 1
ATOM 1590 N N . PRO A 1 212 ? -5.076 12.292 -0.781 1.00 98.38 212 PRO A N 1
ATOM 1591 C CA . PRO A 1 212 ? -4.648 11.207 -1.653 1.00 98.38 212 PRO A CA 1
ATOM 1592 C C . PRO A 1 212 ? -3.136 11.230 -1.905 1.00 98.38 212 PRO A C 1
ATOM 1594 O O . PRO A 1 212 ? -2.540 12.281 -2.152 1.00 98.38 212 PRO A O 1
ATOM 1597 N N . GLU A 1 213 ? -2.547 10.044 -1.909 1.00 98.25 213 GLU A N 1
ATOM 1598 C CA . GLU A 1 213 ? -1.133 9.733 -2.077 1.00 98.25 213 GLU A CA 1
ATOM 1599 C C . GLU A 1 213 ? -1.011 8.577 -3.083 1.00 98.25 213 GLU A C 1
ATOM 1601 O O . GLU A 1 213 ? -1.951 7.801 -3.266 1.00 98.25 213 GLU A O 1
ATOM 1606 N N . LEU A 1 214 ? 0.123 8.484 -3.780 1.00 97.88 214 LEU A N 1
ATOM 1607 C CA . LEU A 1 214 ? 0.424 7.306 -4.594 1.00 97.88 214 LEU A CA 1
ATOM 1608 C C . LEU A 1 214 ? 1.198 6.299 -3.755 1.00 97.88 214 LEU A C 1
ATOM 1610 O O . LEU A 1 214 ? 2.159 6.676 -3.087 1.00 97.88 214 LEU A O 1
ATOM 1614 N N . HIS A 1 215 ? 0.788 5.046 -3.871 1.00 98.25 215 HIS A N 1
ATOM 1615 C CA . HIS A 1 215 ? 1.338 3.890 -3.186 1.00 98.25 215 HIS A CA 1
ATOM 1616 C C . HIS A 1 215 ? 1.831 2.859 -4.214 1.00 98.25 215 HIS A C 1
ATOM 1618 O O . HIS A 1 215 ? 1.207 2.712 -5.271 1.00 98.25 215 HIS A O 1
ATOM 1624 N N . HIS A 1 216 ? 2.919 2.148 -3.909 1.00 98.12 216 HIS A N 1
ATOM 1625 C CA . HIS A 1 216 ? 3.464 1.078 -4.745 1.00 98.12 216 HIS A CA 1
ATOM 1626 C C . HIS A 1 216 ? 2.816 -0.278 -4.412 1.00 98.12 216 HIS A C 1
ATOM 1628 O O . HIS A 1 216 ? 3.130 -0.902 -3.412 1.00 98.12 216 HIS A O 1
ATOM 1634 N N . THR A 1 217 ? 1.894 -0.760 -5.247 1.00 96.69 217 THR A N 1
ATOM 1635 C CA . THR A 1 217 ? 0.954 -1.846 -4.903 1.00 96.69 217 THR A CA 1
ATOM 1636 C C . THR A 1 217 ? 1.584 -3.224 -4.704 1.00 96.69 217 THR A C 1
ATOM 1638 O O . THR A 1 217 ? 1.157 -3.954 -3.813 1.00 96.69 217 THR A O 1
ATOM 1641 N N . TYR A 1 218 ? 2.518 -3.633 -5.563 1.00 96.81 218 TYR A N 1
ATOM 1642 C CA . TYR A 1 218 ? 3.069 -4.993 -5.536 1.00 96.81 218 TYR A CA 1
ATOM 1643 C C . TYR A 1 218 ? 4.467 -5.034 -4.940 1.00 96.81 218 TYR A C 1
ATOM 1645 O O . TYR A 1 218 ? 4.766 -5.928 -4.155 1.00 96.81 218 TYR A O 1
ATOM 1653 N N . ILE A 1 219 ? 5.318 -4.091 -5.344 1.00 97.00 219 ILE A N 1
ATOM 1654 C CA . ILE A 1 219 ? 6.703 -3.977 -4.892 1.00 97.00 219 ILE A CA 1
ATOM 1655 C C . ILE A 1 219 ? 6.948 -2.539 -4.463 1.00 97.00 219 ILE A C 1
ATOM 1657 O O . ILE A 1 219 ? 6.877 -1.640 -5.301 1.00 97.00 219 ILE A O 1
ATOM 1661 N N . GLU A 1 220 ? 7.289 -2.347 -3.193 1.00 96.69 220 GLU A N 1
ATOM 1662 C CA . GLU A 1 220 ? 7.723 -1.057 -2.664 1.00 96.69 220 GLU A CA 1
ATOM 1663 C C . GLU A 1 220 ? 9.016 -0.602 -3.339 1.00 96.69 220 GLU A C 1
ATOM 1665 O O . GLU A 1 220 ? 9.940 -1.401 -3.521 1.00 96.69 220 GLU A O 1
ATOM 1670 N N . PHE A 1 221 ? 9.134 0.698 -3.625 1.00 96.38 221 PHE A N 1
ATOM 1671 C CA . PHE A 1 221 ? 10.379 1.272 -4.151 1.00 96.38 221 PHE A CA 1
ATOM 1672 C C . PHE A 1 221 ? 11.595 0.892 -3.292 1.00 96.38 221 PHE A C 1
ATOM 1674 O O . PHE A 1 221 ? 12.653 0.546 -3.808 1.00 96.38 221 PHE A O 1
ATOM 1681 N N . SER A 1 222 ? 11.426 0.872 -1.969 1.00 95.81 222 SER A N 1
ATOM 1682 C CA . SER A 1 222 ? 12.499 0.542 -1.030 1.00 95.81 222 SER A CA 1
ATOM 1683 C C . SER A 1 222 ? 12.959 -0.913 -1.066 1.00 95.81 222 SER A C 1
ATOM 1685 O O . SER A 1 222 ? 14.011 -1.226 -0.522 1.00 95.81 222 SER A O 1
ATOM 1687 N N . GLN A 1 223 ? 12.214 -1.804 -1.718 1.00 96.50 223 GLN A N 1
ATOM 1688 C CA . GLN A 1 223 ? 12.534 -3.228 -1.821 1.00 96.50 223 GLN A CA 1
ATOM 1689 C C . GLN A 1 223 ? 12.965 -3.643 -3.228 1.00 96.50 223 GLN A C 1
ATOM 1691 O O . GLN A 1 223 ? 13.349 -4.793 -3.436 1.00 96.50 223 GLN A O 1
ATOM 1696 N N . ILE A 1 224 ? 12.927 -2.724 -4.193 1.00 95.31 224 ILE A N 1
ATOM 1697 C CA . ILE A 1 224 ? 13.083 -3.031 -5.616 1.00 95.31 224 ILE A CA 1
ATOM 1698 C C . ILE A 1 224 ? 14.386 -3.774 -5.939 1.00 95.31 224 ILE A C 1
ATOM 1700 O O . ILE A 1 224 ? 14.380 -4.707 -6.739 1.00 95.31 224 ILE A O 1
ATOM 1704 N N . ASN A 1 225 ? 15.475 -3.436 -5.242 1.00 94.19 225 ASN A N 1
ATOM 1705 C CA . ASN A 1 225 ? 16.804 -4.021 -5.438 1.00 94.19 225 ASN A CA 1
ATOM 1706 C C . ASN A 1 225 ? 16.920 -5.488 -4.978 1.00 94.19 225 ASN A C 1
ATOM 1708 O O . ASN A 1 225 ? 17.884 -6.162 -5.339 1.00 94.19 225 ASN A O 1
ATOM 1712 N N . GLU A 1 226 ? 15.971 -5.994 -4.184 1.00 96.00 226 GLU A N 1
ATOM 1713 C CA . GLU A 1 226 ? 15.953 -7.382 -3.691 1.00 96.00 226 GLU A CA 1
ATOM 1714 C C . GLU A 1 226 ? 14.892 -8.261 -4.371 1.00 96.00 226 GLU A C 1
ATOM 1716 O O . GLU A 1 226 ? 14.780 -9.457 -4.080 1.00 96.00 226 GLU A O 1
ATOM 1721 N N . VAL A 1 227 ? 14.119 -7.703 -5.303 1.00 96.94 227 VAL A N 1
ATOM 1722 C CA . VAL A 1 227 ? 13.102 -8.456 -6.038 1.00 96.94 227 VAL A CA 1
ATOM 1723 C C . VAL A 1 227 ? 13.732 -9.201 -7.208 1.00 96.94 227 VAL A C 1
ATOM 1725 O O . VAL A 1 227 ? 14.518 -8.653 -7.968 1.00 96.94 227 VAL A O 1
ATOM 1728 N N . ASP A 1 228 ? 13.344 -10.465 -7.384 1.00 97.50 228 ASP A N 1
ATOM 1729 C CA . ASP A 1 228 ? 13.654 -11.245 -8.585 1.00 97.50 228 ASP A CA 1
ATOM 1730 C C . ASP A 1 228 ? 12.600 -10.951 -9.670 1.00 97.50 228 ASP A C 1
ATOM 1732 O O . ASP A 1 228 ? 11.460 -11.433 -9.553 1.00 97.50 228 ASP A O 1
ATOM 1736 N N . PRO A 1 229 ? 12.943 -10.218 -10.751 1.00 96.94 229 PRO A N 1
ATOM 1737 C CA . PRO A 1 229 ? 11.957 -9.804 -11.744 1.00 96.94 229 PRO A CA 1
ATOM 1738 C C . PRO A 1 229 ? 11.314 -10.985 -12.474 1.00 96.94 229 PRO A C 1
ATOM 1740 O O . PRO A 1 229 ? 10.204 -10.859 -12.985 1.00 96.94 229 PRO A O 1
ATOM 1743 N N . LYS A 1 230 ? 11.967 -12.155 -12.541 1.00 97.50 230 LYS A N 1
ATOM 1744 C CA . LYS A 1 230 ? 11.401 -13.338 -13.211 1.00 97.50 230 LYS A CA 1
ATOM 1745 C C . LYS A 1 230 ? 10.280 -13.964 -12.396 1.00 97.50 230 LYS A C 1
ATOM 1747 O O . LYS A 1 230 ? 9.245 -14.315 -12.952 1.00 97.50 230 LYS A O 1
ATOM 1752 N N . LYS A 1 231 ? 10.450 -14.052 -11.075 1.00 97.94 231 LYS A N 1
ATOM 1753 C CA . LYS A 1 231 ? 9.389 -14.550 -10.185 1.00 97.94 231 LYS A CA 1
ATOM 1754 C C . LYS A 1 231 ? 8.173 -13.637 -10.210 1.00 97.94 231 LYS A C 1
ATOM 1756 O O . LYS A 1 231 ? 7.046 -14.122 -10.215 1.00 97.94 231 LYS A O 1
ATOM 1761 N N . LEU A 1 232 ? 8.403 -12.326 -10.263 1.00 97.50 232 LEU A N 1
ATOM 1762 C CA . LEU A 1 232 ? 7.325 -11.353 -10.372 1.00 97.50 232 LEU A CA 1
ATOM 1763 C C . LEU A 1 232 ? 6.580 -11.476 -11.710 1.00 97.50 232 LEU A C 1
ATOM 1765 O O . LEU A 1 232 ? 5.350 -11.502 -11.720 1.00 97.50 232 LEU A O 1
ATOM 1769 N N . GLN A 1 233 ? 7.312 -11.625 -12.822 1.00 97.19 233 GLN A N 1
ATOM 1770 C CA . GLN A 1 233 ? 6.733 -11.898 -14.144 1.00 97.19 233 GLN A CA 1
ATOM 1771 C C . GLN A 1 233 ? 5.831 -13.133 -14.129 1.00 97.19 233 GLN A C 1
ATOM 1773 O O . GLN A 1 233 ? 4.697 -13.070 -14.599 1.00 97.19 233 GLN A O 1
ATOM 1778 N N . GLU A 1 234 ? 6.295 -14.238 -13.547 1.00 97.88 234 GLU A N 1
ATOM 1779 C CA . GLU A 1 234 ? 5.513 -15.473 -13.440 1.00 97.88 234 GLU A CA 1
ATOM 1780 C C . GLU A 1 234 ? 4.259 -15.297 -12.573 1.00 97.88 234 GLU A C 1
ATOM 1782 O O . GLU A 1 234 ? 3.176 -15.736 -12.965 1.00 97.88 234 GLU A O 1
ATOM 1787 N N . ALA A 1 235 ? 4.391 -14.634 -11.420 1.00 97.50 235 ALA A N 1
ATOM 1788 C CA . ALA A 1 235 ? 3.298 -14.439 -10.473 1.00 97.50 235 ALA A CA 1
ATOM 1789 C C . ALA A 1 235 ? 2.198 -13.514 -11.016 1.00 97.50 235 ALA A C 1
ATOM 1791 O O . ALA A 1 235 ? 1.013 -13.792 -10.829 1.00 97.50 235 ALA A O 1
ATOM 1792 N N . LEU A 1 236 ? 2.582 -12.433 -11.700 1.00 96.50 236 LEU A N 1
ATOM 1793 C CA . LEU A 1 236 ? 1.658 -11.402 -12.184 1.00 96.50 236 LEU A CA 1
ATOM 1794 C C . LEU A 1 236 ? 1.318 -11.536 -13.677 1.00 96.50 236 LEU A C 1
ATOM 1796 O O . LEU A 1 236 ? 0.476 -10.800 -14.187 1.00 96.50 236 LEU A O 1
ATOM 1800 N N . GLY A 1 237 ? 1.943 -12.475 -14.393 1.00 97.19 237 GLY A N 1
ATOM 1801 C CA . GLY A 1 237 ? 1.791 -12.614 -15.842 1.00 97.19 237 GLY A CA 1
ATOM 1802 C C . GLY A 1 237 ? 2.345 -11.417 -16.623 1.00 97.19 237 GLY A C 1
ATOM 1803 O O . GLY A 1 237 ? 1.789 -11.067 -17.664 1.00 97.19 237 GLY A O 1
ATOM 1804 N N . LEU A 1 238 ? 3.399 -10.783 -16.103 1.00 96.44 238 LEU A N 1
ATOM 1805 C CA . LEU A 1 238 ? 4.106 -9.665 -16.733 1.00 96.44 238 LEU A CA 1
ATOM 1806 C C . LEU A 1 238 ? 5.267 -10.177 -17.593 1.00 96.44 238 LEU A C 1
ATOM 1808 O O . LEU A 1 238 ? 5.647 -11.344 -17.500 1.00 96.44 238 LEU A O 1
ATOM 1812 N N . HIS A 1 239 ? 5.843 -9.298 -18.412 1.00 96.88 239 HIS A N 1
ATOM 1813 C CA . HIS A 1 239 ? 7.037 -9.609 -19.190 1.00 96.88 239 HIS A CA 1
ATOM 1814 C C . HIS A 1 239 ? 7.986 -8.404 -19.212 1.00 96.88 239 HIS A C 1
ATOM 1816 O O . HIS A 1 239 ? 7.558 -7.307 -19.559 1.00 96.88 239 HIS A O 1
ATOM 1822 N N . PHE A 1 240 ? 9.242 -8.625 -18.824 1.00 97.12 240 PHE A N 1
ATOM 1823 C CA . PHE A 1 240 ? 10.345 -7.666 -18.871 1.00 97.12 240 PHE A CA 1
ATOM 1824 C C . PHE A 1 240 ? 11.519 -8.327 -19.592 1.00 97.12 240 PHE A C 1
ATOM 1826 O O . PHE A 1 240 ? 11.911 -9.446 -19.233 1.00 97.12 240 PHE A O 1
ATOM 1833 N N . ASP A 1 241 ? 12.102 -7.647 -20.570 1.00 97.19 241 ASP A N 1
ATOM 1834 C CA 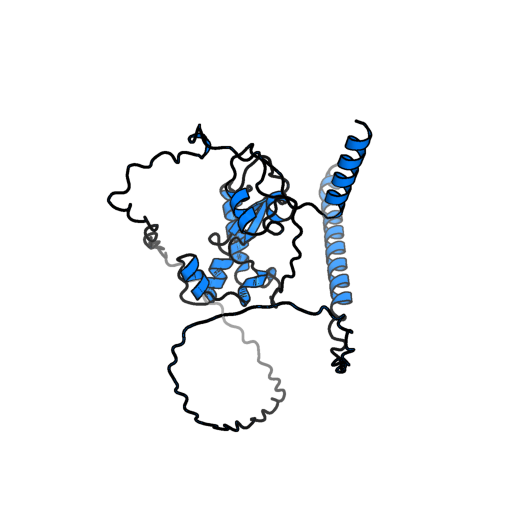. ASP A 1 241 ? 13.268 -8.149 -21.298 1.00 97.19 241 ASP A CA 1
ATOM 1835 C C . ASP A 1 241 ? 14.567 -7.957 -20.500 1.00 97.19 241 ASP A C 1
ATOM 1837 O O . ASP A 1 241 ? 15.555 -8.669 -20.707 1.00 97.19 241 ASP A O 1
ATOM 1841 N N . ASN A 1 242 ? 14.585 -6.996 -19.574 1.00 97.31 242 ASN A N 1
ATOM 1842 C CA . ASN A 1 242 ? 15.757 -6.603 -18.798 1.00 97.31 242 ASN A CA 1
ATOM 1843 C C . ASN A 1 242 ? 15.365 -5.923 -17.468 1.00 97.31 242 ASN A C 1
ATOM 1845 O O . ASN A 1 242 ? 14.190 -5.694 -17.190 1.00 97.31 242 ASN A O 1
ATOM 1849 N N . ASP A 1 243 ? 16.367 -5.639 -16.632 1.00 96.00 243 ASP A N 1
ATOM 1850 C CA . ASP A 1 243 ? 16.181 -4.996 -15.322 1.00 96.00 243 ASP A CA 1
ATOM 1851 C C . ASP A 1 243 ? 15.653 -3.560 -15.440 1.00 96.00 243 ASP A C 1
ATOM 1853 O O . ASP A 1 243 ? 14.789 -3.145 -14.682 1.00 96.00 243 ASP A O 1
ATOM 1857 N N . GLU A 1 244 ? 16.106 -2.828 -16.453 1.00 97.12 244 GLU A N 1
ATOM 1858 C CA . GLU A 1 244 ? 15.687 -1.451 -16.705 1.00 97.12 244 GLU A CA 1
ATOM 1859 C C . GLU A 1 244 ? 14.175 -1.355 -16.990 1.00 97.12 244 GLU A C 1
ATOM 1861 O O . GLU A 1 244 ? 13.495 -0.490 -16.447 1.00 97.12 244 GLU A O 1
ATOM 1866 N N . GLU A 1 245 ? 13.603 -2.286 -17.758 1.00 97.88 245 GLU A N 1
ATOM 1867 C CA . GLU A 1 245 ? 12.148 -2.370 -17.962 1.00 97.88 245 GLU A CA 1
ATOM 1868 C C . GLU A 1 245 ? 11.380 -2.719 -16.683 1.00 97.88 245 GLU A C 1
ATOM 1870 O O . GLU A 1 245 ? 10.272 -2.222 -16.471 1.00 97.88 245 GLU A O 1
ATOM 1875 N N . PHE A 1 246 ? 11.958 -3.553 -15.815 1.00 97.75 246 PHE A N 1
ATOM 1876 C CA . PHE A 1 246 ? 11.379 -3.850 -14.507 1.00 97.75 246 PHE A CA 1
ATOM 1877 C C . PHE A 1 246 ? 11.360 -2.602 -13.610 1.00 97.75 246 PHE A C 1
ATOM 1879 O O . PHE A 1 246 ? 10.319 -2.286 -13.032 1.00 97.75 246 PHE A O 1
ATOM 1886 N N . GLN A 1 247 ? 12.468 -1.861 -13.549 1.00 96.62 247 GLN A N 1
ATOM 1887 C CA . GLN A 1 247 ? 12.586 -0.614 -12.787 1.00 96.62 247 GLN A CA 1
ATOM 1888 C C . GLN A 1 247 ? 11.604 0.451 -13.306 1.00 96.62 247 GLN A C 1
ATOM 1890 O O . GLN A 1 247 ? 10.860 1.053 -12.531 1.00 96.62 247 GLN A O 1
ATOM 1895 N N . GLN A 1 248 ? 11.496 0.604 -14.631 1.00 97.19 248 GLN A N 1
ATOM 1896 C CA . GLN A 1 248 ? 10.495 1.472 -15.259 1.00 97.19 248 GLN A CA 1
ATOM 1897 C C . GLN A 1 248 ? 9.066 1.057 -14.897 1.00 97.19 248 GLN A C 1
ATOM 1899 O O . GLN A 1 248 ? 8.229 1.911 -14.595 1.00 97.19 248 GLN A O 1
ATOM 1904 N N . TRP A 1 249 ? 8.760 -0.244 -14.927 1.00 97.81 249 TRP A N 1
ATOM 1905 C CA . TRP A 1 249 ? 7.444 -0.756 -14.547 1.00 97.81 249 TRP A CA 1
ATOM 1906 C C . TRP A 1 249 ? 7.124 -0.476 -13.075 1.00 97.81 249 TRP A C 1
ATOM 1908 O O . TRP A 1 249 ? 5.990 -0.098 -12.766 1.00 97.81 249 TRP A O 1
ATOM 1918 N N . ALA A 1 250 ? 8.102 -0.624 -12.183 1.00 97.31 250 ALA A N 1
ATOM 1919 C CA . ALA A 1 250 ? 7.903 -0.440 -10.754 1.00 97.31 250 ALA A CA 1
ATOM 1920 C C . ALA A 1 250 ? 7.493 0.996 -10.399 1.00 97.31 250 ALA A C 1
ATOM 1922 O O . ALA A 1 250 ? 6.676 1.177 -9.499 1.00 97.31 250 ALA A O 1
ATOM 1923 N N . GLU A 1 251 ? 7.972 1.996 -11.144 1.00 97.38 251 GLU A N 1
ATOM 1924 C CA . GLU A 1 251 ? 7.564 3.404 -11.008 1.00 97.38 251 GLU A CA 1
ATOM 1925 C C . GLU A 1 251 ? 6.407 3.820 -11.945 1.00 97.38 251 GLU A C 1
ATOM 1927 O O . GLU A 1 251 ? 6.022 4.991 -12.020 1.00 97.38 251 GLU A O 1
ATOM 1932 N N . SER A 1 252 ? 5.809 2.865 -12.662 1.00 95.94 252 SER A N 1
ATOM 1933 C CA . SER A 1 252 ? 4.724 3.094 -13.623 1.00 95.94 252 SER A CA 1
ATOM 1934 C C . SER A 1 252 ? 3.337 2.746 -13.062 1.00 95.94 252 SER A C 1
ATOM 1936 O O . SER A 1 252 ? 3.217 1.986 -12.104 1.00 95.94 252 SER A O 1
ATOM 1938 N N . PRO A 1 253 ? 2.234 3.201 -13.703 1.00 94.50 253 PRO A N 1
ATOM 1939 C CA . PRO A 1 253 ? 0.862 2.926 -13.253 1.00 94.50 253 PRO A CA 1
ATOM 1940 C C . PRO A 1 253 ? 0.494 1.451 -13.022 1.00 94.50 253 PRO A C 1
ATOM 1942 O O . PRO A 1 253 ? -0.511 1.182 -12.378 1.00 94.50 253 PRO A O 1
ATOM 1945 N N . GLY A 1 254 ? 1.259 0.495 -13.562 1.00 94.88 254 GLY A N 1
ATOM 1946 C CA . GLY A 1 254 ? 1.042 -0.935 -13.324 1.00 94.88 254 GLY A CA 1
ATOM 1947 C C . GLY A 1 254 ? 1.357 -1.387 -11.893 1.00 94.88 254 GLY A C 1
ATOM 1948 O O . GLY A 1 254 ? 0.805 -2.392 -11.456 1.00 94.88 254 GLY A O 1
ATOM 1949 N N . ASN A 1 255 ? 2.196 -0.640 -11.174 1.00 98.06 255 ASN A N 1
ATOM 1950 C CA . ASN A 1 255 ? 2.564 -0.883 -9.782 1.00 98.06 255 ASN A CA 1
ATOM 1951 C C . ASN A 1 255 ? 2.113 0.263 -8.861 1.00 98.06 255 ASN A C 1
ATOM 1953 O O . ASN A 1 255 ? 2.560 0.340 -7.728 1.00 98.06 255 ASN A O 1
ATOM 1957 N N . LEU A 1 256 ? 1.260 1.179 -9.331 1.00 98.12 256 LEU A N 1
ATOM 1958 C CA . LEU A 1 256 ? 0.866 2.363 -8.571 1.00 98.12 256 LEU A CA 1
ATOM 1959 C C . LEU A 1 256 ? -0.644 2.431 -8.370 1.00 98.12 256 LEU A C 1
ATOM 1961 O O . LEU A 1 256 ? -1.421 2.310 -9.319 1.00 98.12 256 LEU A O 1
ATOM 1965 N N . GLU A 1 257 ? -1.061 2.755 -7.152 1.00 97.88 257 GLU A N 1
ATOM 1966 C CA . GLU A 1 257 ? -2.456 3.023 -6.821 1.00 97.88 257 GLU A CA 1
ATOM 1967 C C . GLU A 1 257 ? -2.607 4.277 -5.960 1.00 97.88 257 GLU A C 1
ATOM 1969 O O . GLU A 1 257 ? -1.696 4.675 -5.238 1.00 97.88 257 GLU A O 1
ATOM 1974 N N . VAL A 1 258 ? -3.765 4.935 -6.060 1.00 98.56 258 VAL A N 1
ATOM 1975 C CA . VAL A 1 258 ? -4.060 6.122 -5.250 1.00 98.56 258 VAL A CA 1
ATOM 1976 C C . VAL A 1 258 ? -4.761 5.689 -3.968 1.00 98.56 258 VAL A C 1
ATOM 1978 O O . VAL A 1 258 ? -5.875 5.163 -4.014 1.00 98.56 258 VAL A O 1
ATOM 1981 N N . LEU A 1 259 ? -4.164 5.981 -2.818 1.00 98.56 259 LEU A N 1
ATOM 1982 C CA . LEU A 1 259 ? -4.741 5.749 -1.493 1.00 98.56 259 LEU A CA 1
ATOM 1983 C C . LEU A 1 259 ? -4.850 7.077 -0.744 1.00 98.56 259 LEU A C 1
ATOM 1985 O O . LEU A 1 259 ? -4.012 7.951 -0.909 1.00 98.56 259 LEU A O 1
ATOM 1989 N N . CYS A 1 260 ? -5.891 7.276 0.066 1.00 98.56 260 CYS A N 1
ATOM 1990 C CA . CYS A 1 260 ? -5.874 8.389 1.021 1.00 98.56 260 CYS A CA 1
ATOM 1991 C C . CYS A 1 260 ? -4.935 8.048 2.178 1.00 98.56 260 CYS A C 1
ATOM 1993 O O . CYS A 1 260 ? -4.716 6.869 2.451 1.00 98.56 260 CYS A O 1
ATOM 1995 N N . ALA A 1 261 ? -4.459 9.055 2.911 1.00 98.44 261 ALA A N 1
ATOM 1996 C CA . ALA A 1 261 ? -3.592 8.846 4.071 1.00 98.44 261 ALA A CA 1
ATOM 1997 C C . ALA A 1 261 ? -4.107 7.756 5.035 1.00 98.44 261 ALA A C 1
ATOM 1999 O O . ALA A 1 261 ? -3.297 6.985 5.549 1.00 98.44 261 ALA A O 1
ATOM 2000 N N . ASN A 1 262 ? -5.433 7.638 5.225 1.00 98.00 262 ASN A N 1
ATOM 2001 C CA . ASN A 1 262 ? -5.994 6.603 6.095 1.00 98.00 262 ASN A CA 1
ATOM 2002 C C . ASN A 1 262 ? -5.749 5.168 5.600 1.00 98.00 262 ASN A C 1
ATOM 2004 O O . ASN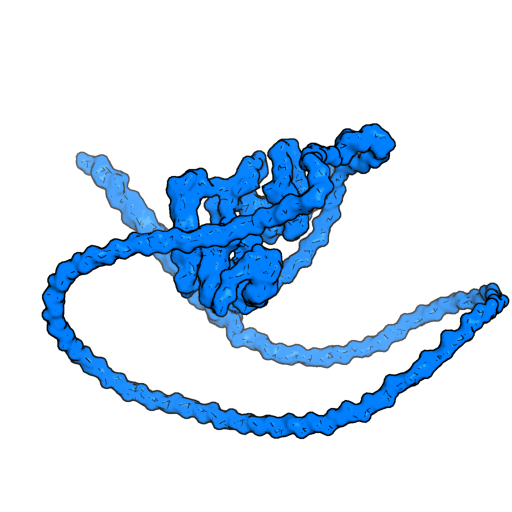 A 1 262 ? -5.263 4.327 6.352 1.00 98.00 262 ASN A O 1
ATOM 2008 N N . HIS A 1 263 ? -6.021 4.920 4.316 1.00 98.38 263 HIS A N 1
ATOM 2009 C CA . HIS A 1 263 ? -5.811 3.625 3.661 1.00 98.38 263 HIS A CA 1
ATOM 2010 C C . HIS A 1 263 ? -4.364 3.376 3.235 1.00 98.38 263 HIS A C 1
ATOM 2012 O O . HIS A 1 263 ? -4.015 2.265 2.856 1.00 98.38 263 HIS A O 1
ATOM 2018 N N . HIS A 1 264 ? -3.510 4.392 3.310 1.00 98.44 264 HIS A N 1
ATOM 2019 C CA . HIS A 1 264 ? -2.093 4.252 3.024 1.00 98.44 264 HIS A CA 1
ATOM 2020 C C . HIS A 1 264 ? -1.305 3.877 4.289 1.00 98.44 264 HIS A C 1
ATOM 2022 O O . HIS A 1 264 ? -0.648 2.840 4.323 1.00 98.44 264 HIS A O 1
ATOM 2028 N N . ARG A 1 265 ? -1.398 4.689 5.355 1.00 97.12 265 ARG A N 1
ATOM 2029 C CA . ARG A 1 265 ? -0.425 4.660 6.466 1.00 97.12 265 ARG A CA 1
ATOM 2030 C C . ARG A 1 265 ? -0.996 4.641 7.888 1.00 97.12 265 ARG A C 1
ATOM 2032 O O . ARG A 1 265 ? -0.204 4.617 8.825 1.00 97.12 265 ARG A O 1
ATOM 2039 N N . THR A 1 266 ? -2.313 4.724 8.086 1.00 96.25 266 THR A N 1
ATOM 2040 C CA . THR A 1 266 ? -2.905 4.744 9.445 1.00 96.25 266 THR A CA 1
ATOM 2041 C C . THR A 1 266 ? -3.790 3.526 9.698 1.00 96.25 266 THR A C 1
ATOM 2043 O O . THR A 1 266 ? -3.477 2.468 9.181 1.00 96.25 266 THR A O 1
ATOM 2046 N N . HIS A 1 267 ? -4.848 3.628 10.512 1.00 95.31 267 HIS A N 1
ATOM 2047 C CA . HIS A 1 267 ? -5.627 2.491 11.032 1.00 95.31 267 HIS A CA 1
ATOM 2048 C C . HIS A 1 267 ? -6.073 1.467 9.983 1.00 95.31 267 HIS A C 1
ATOM 2050 O O . HIS A 1 267 ? -6.042 0.271 10.247 1.00 95.31 267 HIS A O 1
ATOM 2056 N N . TYR A 1 268 ? -6.433 1.914 8.783 1.00 97.50 268 TYR A N 1
ATOM 2057 C CA . TYR A 1 268 ? -6.858 1.033 7.693 1.00 97.50 268 TYR A CA 1
ATOM 2058 C C . TYR A 1 268 ? -5.798 0.929 6.595 1.00 97.50 268 TYR A C 1
ATOM 2060 O O . TYR A 1 268 ? -6.129 0.691 5.442 1.00 97.50 268 TYR A O 1
ATOM 2068 N N . GLY A 1 269 ? -4.536 1.188 6.938 1.00 97.31 269 GLY A N 1
ATOM 2069 C CA . GLY A 1 269 ? -3.436 1.386 6.009 1.00 97.31 269 GLY A CA 1
ATOM 2070 C C . GLY A 1 269 ? -2.813 0.093 5.500 1.00 97.31 269 GLY A C 1
ATOM 2071 O O . GLY A 1 26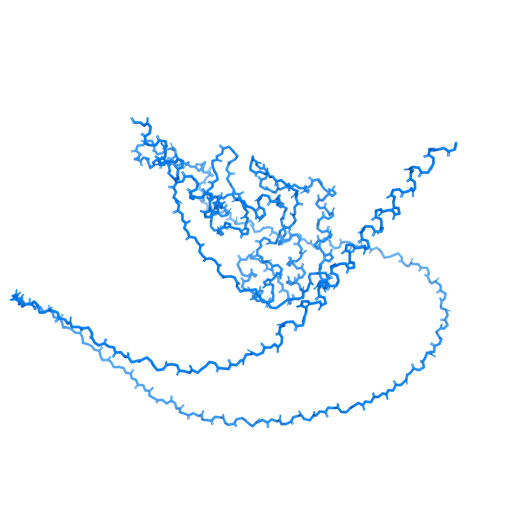9 ? -2.526 -0.808 6.291 1.00 97.31 269 GLY A O 1
ATOM 2072 N N . ILE A 1 270 ? -2.502 0.036 4.205 1.00 97.62 270 ILE A N 1
ATOM 2073 C CA . ILE A 1 270 ? -1.778 -1.095 3.606 1.00 97.62 270 ILE A CA 1
ATOM 2074 C C . ILE A 1 270 ? -0.418 -1.356 4.269 1.00 97.62 270 ILE A C 1
ATOM 2076 O O . ILE A 1 270 ? -0.014 -2.506 4.409 1.00 97.62 270 ILE A O 1
ATOM 2080 N N . HIS A 1 271 ? 0.261 -0.319 4.768 1.00 96.81 271 HIS A N 1
ATOM 2081 C CA . HIS A 1 271 ? 1.547 -0.494 5.451 1.00 96.81 271 HIS A CA 1
ATOM 2082 C C . HIS A 1 271 ? 1.442 -1.026 6.890 1.00 96.81 271 HIS A C 1
ATOM 2084 O O . HIS A 1 271 ? 2.469 -1.340 7.491 1.00 96.81 271 HIS A O 1
ATOM 2090 N N . VAL A 1 272 ? 0.240 -1.113 7.474 1.00 95.75 272 VAL A N 1
ATOM 2091 C CA . VAL A 1 272 ? 0.054 -1.593 8.859 1.00 95.75 272 VAL A CA 1
ATOM 2092 C C . VAL A 1 272 ? -0.833 -2.833 8.962 1.00 95.75 272 VAL A C 1
ATOM 2094 O O . VAL A 1 272 ? -0.756 -3.553 9.958 1.00 95.75 272 VAL A O 1
ATOM 2097 N N . ILE A 1 273 ? -1.649 -3.115 7.944 1.00 96.00 273 ILE A N 1
ATOM 2098 C CA . ILE A 1 273 ? -2.496 -4.307 7.882 1.00 96.00 273 ILE A CA 1
ATOM 2099 C C . ILE A 1 273 ? -1.776 -5.409 7.085 1.00 96.00 273 ILE A C 1
ATOM 2101 O O . ILE A 1 273 ? -1.394 -5.184 5.939 1.00 96.00 273 ILE A O 1
ATOM 2105 N N . PRO A 1 274 ? -1.633 -6.635 7.628 1.00 95.00 274 PRO A N 1
ATOM 2106 C CA . PRO A 1 274 ? -1.062 -7.756 6.884 1.00 95.00 274 PRO A CA 1
ATOM 2107 C C . PRO A 1 274 ? -1.799 -8.033 5.567 1.00 95.00 274 PRO A C 1
ATOM 2109 O O . PRO A 1 274 ? -3.029 -8.046 5.537 1.00 95.00 274 PRO A O 1
ATOM 2112 N N . GLY A 1 275 ? -1.051 -8.360 4.507 1.00 94.62 275 GLY A N 1
ATOM 2113 C CA . GLY A 1 275 ? -1.567 -8.538 3.140 1.00 94.62 275 GLY A CA 1
ATOM 2114 C C . GLY A 1 275 ? -2.905 -9.290 3.013 1.00 94.62 275 GLY A C 1
ATOM 2115 O O . GLY A 1 275 ? -3.827 -8.756 2.404 1.00 94.62 275 GLY A O 1
ATOM 2116 N N . PRO A 1 276 ? -3.092 -10.479 3.624 1.00 95.19 276 PRO A N 1
ATOM 2117 C CA . PRO A 1 276 ? -4.367 -11.198 3.532 1.00 95.19 276 PRO A CA 1
ATOM 2118 C C . PRO A 1 276 ? -5.577 -10.438 4.098 1.00 95.19 276 PRO A C 1
ATOM 2120 O O . PRO A 1 276 ? -6.684 -10.574 3.583 1.00 95.19 276 PRO A O 1
ATOM 2123 N N . LEU A 1 277 ? -5.377 -9.649 5.157 1.00 96.25 277 LEU A N 1
ATOM 2124 C CA . LEU A 1 277 ? -6.423 -8.818 5.757 1.00 96.25 277 LEU A CA 1
ATOM 2125 C C . LEU A 1 277 ? -6.636 -7.533 4.949 1.00 96.25 277 LEU A C 1
ATOM 2127 O O . LEU A 1 277 ? -7.773 -7.089 4.793 1.00 96.25 277 LEU A O 1
ATOM 2131 N N . TRP A 1 278 ? -5.559 -6.978 4.386 1.00 96.69 278 TRP A N 1
ATOM 2132 C CA . TRP A 1 278 ? -5.623 -5.827 3.491 1.00 96.69 278 TRP A CA 1
ATOM 2133 C C . TRP A 1 278 ? -6.442 -6.132 2.234 1.00 96.69 278 TRP A C 1
ATOM 2135 O O . TRP A 1 278 ? -7.336 -5.366 1.896 1.00 96.69 278 TRP A O 1
ATOM 2145 N N . GLU A 1 279 ? -6.216 -7.273 1.579 1.00 96.81 279 GLU A N 1
ATOM 2146 C CA . GLU A 1 279 ? -6.982 -7.653 0.385 1.00 96.81 279 GLU A CA 1
ATOM 2147 C C . GLU A 1 279 ? -8.483 -7.800 0.684 1.00 96.81 279 GLU A C 1
ATOM 2149 O O . GLU A 1 279 ? -9.327 -7.396 -0.115 1.00 96.81 279 GLU A O 1
ATOM 2154 N N . ALA A 1 280 ? -8.846 -8.311 1.865 1.00 95.94 280 ALA A N 1
ATOM 2155 C CA . ALA A 1 280 ? -10.245 -8.368 2.287 1.00 95.94 280 ALA A CA 1
ATOM 2156 C C . ALA A 1 280 ? -10.845 -6.967 2.504 1.00 95.94 280 ALA A C 1
ATOM 2158 O O . ALA A 1 280 ? -11.988 -6.724 2.116 1.00 95.94 280 ALA A O 1
ATOM 2159 N N . LEU A 1 281 ? -10.076 -6.040 3.086 1.00 95.94 281 LEU A N 1
ATOM 2160 C CA . LEU A 1 281 ? -10.473 -4.641 3.247 1.00 95.94 281 LEU A CA 1
ATOM 2161 C C . LEU A 1 281 ? -10.627 -3.953 1.883 1.00 95.94 281 LEU A C 1
ATOM 2163 O O . LEU A 1 281 ? -11.631 -3.286 1.649 1.00 95.94 281 LEU A O 1
ATOM 2167 N N . ARG A 1 282 ? -9.690 -4.181 0.958 1.00 95.38 282 ARG A N 1
ATOM 2168 C CA . ARG A 1 282 ? -9.649 -3.573 -0.377 1.00 95.38 282 ARG A CA 1
ATOM 2169 C C . ARG A 1 282 ? -10.931 -3.782 -1.182 1.00 95.38 282 ARG A C 1
ATOM 2171 O O . ARG A 1 282 ? -11.345 -2.895 -1.924 1.00 95.38 282 ARG A O 1
ATOM 2178 N N . PHE A 1 283 ? -11.544 -4.955 -1.047 1.00 94.44 283 PHE A N 1
ATOM 2179 C CA . PHE A 1 283 ? -12.749 -5.345 -1.785 1.00 94.44 283 PHE A CA 1
ATOM 2180 C C . PHE A 1 283 ? -14.007 -5.399 -0.911 1.00 94.44 283 PHE A C 1
ATOM 2182 O O . PHE A 1 283 ? -15.011 -6.000 -1.308 1.00 94.44 283 PHE A O 1
ATOM 2189 N N . ARG A 1 284 ? -13.967 -4.802 0.285 1.00 93.19 284 ARG A N 1
ATOM 2190 C CA . ARG A 1 284 ? -15.108 -4.812 1.201 1.00 93.19 284 ARG A CA 1
ATOM 2191 C C . ARG A 1 284 ? -16.298 -4.053 0.616 1.00 93.19 284 ARG A C 1
ATOM 2193 O O . ARG A 1 284 ? -16.153 -3.126 -0.179 1.00 93.19 284 ARG A O 1
ATOM 2200 N N . MET A 1 285 ? -17.499 -4.444 1.028 1.00 90.25 285 MET A N 1
ATOM 2201 C CA . MET A 1 285 ? -18.706 -3.700 0.675 1.00 90.25 285 MET A CA 1
ATOM 2202 C C . MET A 1 285 ? -18.792 -2.432 1.527 1.00 90.25 285 MET A C 1
ATOM 2204 O O . MET A 1 285 ? -18.555 -2.475 2.731 1.00 90.25 285 MET A O 1
ATOM 2208 N N . ALA A 1 286 ? -19.184 -1.313 0.920 1.00 88.31 286 ALA A N 1
ATOM 2209 C CA . ALA A 1 286 ? -19.456 -0.093 1.673 1.00 88.31 286 ALA A CA 1
ATOM 2210 C C . ALA A 1 286 ? -20.552 -0.335 2.728 1.00 88.31 286 ALA A C 1
ATOM 2212 O O . ALA A 1 286 ? -21.551 -1.013 2.457 1.00 88.31 286 ALA A O 1
ATOM 2213 N N . GLY A 1 287 ? -20.376 0.232 3.921 1.00 89.25 287 GLY A N 1
ATOM 2214 C CA . GLY A 1 287 ? -21.310 0.088 5.038 1.00 89.25 287 GLY A CA 1
ATOM 2215 C C . GLY A 1 287 ? -21.203 -1.233 5.807 1.00 89.25 287 GLY A C 1
ATOM 2216 O O . GLY A 1 287 ? -22.064 -1.505 6.644 1.00 89.25 287 GLY A O 1
ATOM 2217 N N . THR A 1 288 ? -20.184 -2.056 5.543 1.00 92.25 288 THR A N 1
ATOM 2218 C CA . THR A 1 288 ? -19.806 -3.164 6.433 1.00 92.25 288 THR A CA 1
ATOM 2219 C C . THR A 1 288 ? -18.609 -2.775 7.290 1.00 92.25 288 THR A C 1
ATOM 2221 O O . THR A 1 288 ? -17.863 -1.861 6.951 1.00 92.25 288 THR A O 1
ATOM 2224 N N . GLU A 1 289 ? -18.387 -3.487 8.390 1.00 92.81 289 GLU A N 1
ATOM 2225 C CA . GLU A 1 289 ? -17.159 -3.334 9.174 1.00 92.81 289 GLU A CA 1
ATOM 2226 C C . GLU A 1 289 ? -15.926 -3.739 8.348 1.00 92.81 289 GLU A C 1
ATOM 2228 O O . GLU A 1 289 ? -16.018 -4.502 7.378 1.00 92.81 289 GLU A O 1
ATOM 2233 N N . ALA A 1 290 ? -14.768 -3.157 8.668 1.00 95.25 290 ALA A N 1
ATOM 2234 C CA . ALA A 1 290 ? -13.509 -3.531 8.033 1.00 95.25 290 ALA A CA 1
ATOM 2235 C C . ALA A 1 290 ? -13.091 -4.936 8.481 1.00 95.25 290 ALA A C 1
ATOM 2237 O O . ALA A 1 290 ? -13.315 -5.326 9.621 1.00 95.25 290 ALA A O 1
ATOM 2238 N N . ALA A 1 291 ? -12.444 -5.689 7.588 1.00 94.00 291 ALA A N 1
ATOM 2239 C CA . ALA A 1 291 ? -11.931 -7.017 7.927 1.00 94.00 291 ALA A CA 1
ATOM 2240 C C . ALA A 1 291 ? -10.819 -6.970 8.992 1.00 94.00 291 ALA A C 1
ATOM 2242 O O . ALA A 1 291 ? -10.582 -7.958 9.684 1.00 94.00 291 ALA A O 1
ATOM 2243 N N . ALA A 1 292 ? -10.123 -5.837 9.087 1.00 96.12 292 ALA A N 1
ATOM 2244 C CA . ALA A 1 292 ? -9.120 -5.556 10.096 1.00 96.12 292 ALA A CA 1
ATOM 2245 C C . ALA A 1 292 ? -8.918 -4.047 10.235 1.00 96.12 292 ALA A C 1
ATOM 2247 O O . ALA A 1 292 ? -9.134 -3.289 9.287 1.00 96.12 292 ALA A O 1
ATOM 2248 N N . GLU A 1 293 ? -8.427 -3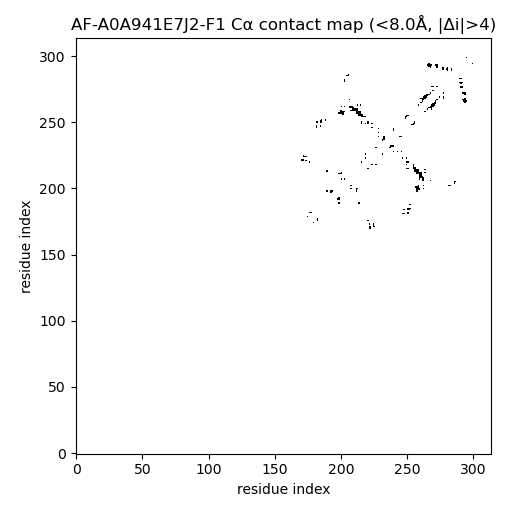.646 11.399 1.00 96.31 293 GLU A N 1
ATOM 2249 C CA . GLU A 1 293 ? -7.910 -2.312 11.656 1.00 96.31 293 GLU A CA 1
ATOM 2250 C C . GLU A 1 293 ? -6.680 -2.404 12.556 1.00 96.31 293 GLU A C 1
ATOM 2252 O O . GLU A 1 293 ? -6.542 -3.316 13.376 1.00 96.31 293 GLU A O 1
ATOM 2257 N N . PHE A 1 294 ? -5.753 -1.474 12.373 1.00 95.94 294 PHE A N 1
ATOM 2258 C CA . PHE A 1 294 ? -4.594 -1.334 13.228 1.00 95.94 294 PHE A CA 1
ATOM 2259 C C . PHE A 1 294 ? -4.964 -0.513 14.460 1.00 95.94 294 PHE A C 1
ATOM 2261 O O . PHE A 1 294 ? -5.316 0.665 14.366 1.00 95.94 294 PHE A O 1
ATOM 2268 N N . VAL A 1 295 ? -4.822 -1.150 15.618 1.00 94.06 295 VAL A N 1
ATOM 2269 C CA . VAL A 1 295 ? -5.022 -0.546 16.934 1.00 94.06 295 VAL A CA 1
ATOM 2270 C C . VAL A 1 295 ? -3.676 -0.508 17.642 1.00 94.06 295 VAL A C 1
ATOM 2272 O O . VAL A 1 295 ? -2.981 -1.523 17.752 1.00 94.06 295 VAL A O 1
ATOM 2275 N N . THR A 1 296 ? -3.280 0.663 18.130 1.00 92.69 296 THR A N 1
ATOM 2276 C CA . THR A 1 296 ? -2.049 0.795 18.912 1.00 92.69 296 THR A CA 1
ATOM 2277 C C . THR A 1 296 ? -2.184 0.093 20.263 1.00 92.69 296 THR A C 1
ATOM 2279 O O . THR A 1 296 ? -3.275 -0.083 20.806 1.00 92.69 296 THR A O 1
ATOM 2282 N N . ALA A 1 297 ? -1.052 -0.267 20.873 1.00 91.44 297 ALA A N 1
ATOM 2283 C CA . ALA A 1 297 ? -1.059 -0.910 22.187 1.00 91.44 297 ALA A CA 1
ATOM 2284 C C . ALA A 1 297 ? -1.731 -0.054 23.279 1.00 91.44 297 ALA A C 1
ATOM 2286 O O . ALA A 1 297 ? -2.255 -0.598 24.249 1.00 91.44 297 ALA A O 1
ATOM 2287 N N . ASP A 1 298 ? -1.699 1.272 23.151 1.00 94.44 298 ASP A N 1
ATOM 2288 C CA . ASP A 1 298 ? -2.314 2.171 24.126 1.00 94.44 298 ASP A CA 1
ATOM 2289 C C . ASP A 1 298 ? -3.822 2.319 23.903 1.00 94.44 298 ASP A C 1
ATOM 2291 O O . ASP A 1 298 ? -4.569 2.363 24.881 1.00 94.44 298 ASP A O 1
ATOM 2295 N N . GLU A 1 299 ? -4.280 2.311 22.648 1.00 93.88 299 GLU A N 1
ATOM 2296 C CA . GLU A 1 299 ? -5.707 2.245 22.309 1.00 93.88 299 GLU A CA 1
ATOM 2297 C C . GLU A 1 299 ? -6.321 0.928 22.789 1.00 93.88 299 GLU A C 1
ATOM 2299 O O . GLU A 1 299 ? -7.319 0.956 23.507 1.00 93.88 299 GLU A O 1
ATOM 2304 N N . ALA A 1 300 ? -5.660 -0.205 22.531 1.00 92.06 300 ALA A N 1
ATOM 2305 C CA . ALA A 1 300 ? -6.119 -1.513 22.994 1.00 92.06 300 ALA A CA 1
ATOM 2306 C C . ALA A 1 300 ? -6.269 -1.560 24.528 1.00 92.06 300 ALA A C 1
ATOM 2308 O O . ALA A 1 300 ? -7.315 -1.946 25.047 1.00 92.06 300 ALA A O 1
ATOM 2309 N N . LYS A 1 301 ? -5.270 -1.069 25.280 1.00 93.75 301 LYS A N 1
ATOM 2310 C CA . LYS A 1 301 ? -5.348 -0.977 26.754 1.00 93.75 301 LYS A CA 1
ATOM 2311 C C . LYS A 1 301 ? -6.450 -0.039 27.236 1.00 93.75 301 LYS A C 1
ATOM 2313 O O . LYS A 1 301 ? -6.993 -0.229 28.325 1.00 93.75 301 LYS A O 1
ATOM 2318 N N . LYS A 1 302 ? -6.707 1.046 26.503 1.00 95.38 302 LYS A N 1
ATOM 2319 C CA . LYS A 1 302 ? -7.759 2.001 26.853 1.00 95.38 302 LYS A CA 1
ATOM 2320 C C . LYS A 1 302 ? -9.128 1.341 26.702 1.00 95.38 302 LYS A C 1
ATOM 2322 O O . LYS A 1 302 ? -9.920 1.418 27.636 1.00 95.38 302 LYS A O 1
ATOM 2327 N N . GLU A 1 303 ? -9.362 0.636 25.600 1.00 91.94 303 GLU A N 1
ATOM 2328 C CA . GLU A 1 303 ? -10.597 -0.121 25.390 1.00 91.94 303 GLU A CA 1
ATOM 2329 C C . GLU A 1 303 ? -10.807 -1.214 26.436 1.00 91.94 303 GLU A C 1
ATOM 2331 O O . GLU A 1 303 ? -11.920 -1.385 26.927 1.00 91.94 303 GLU A O 1
ATOM 2336 N N . GLU A 1 304 ? -9.752 -1.944 26.804 1.00 92.25 304 GLU A N 1
ATOM 2337 C CA . GLU A 1 304 ? -9.817 -2.951 27.869 1.00 92.25 304 GLU A CA 1
ATOM 2338 C C . GLU A 1 304 ? -10.293 -2.329 29.187 1.00 92.25 304 GLU A C 1
ATOM 2340 O O . GLU A 1 304 ? -11.243 -2.822 29.794 1.00 92.25 304 GLU A O 1
ATOM 2345 N N . LYS A 1 305 ? -9.714 -1.190 29.589 1.00 94.69 305 LYS A N 1
ATOM 2346 C CA . LYS A 1 305 ? -10.123 -0.470 30.806 1.00 94.69 305 LYS A CA 1
ATOM 2347 C C . LYS A 1 305 ? -11.557 0.047 30.741 1.00 94.69 305 LYS A C 1
ATOM 2349 O O . LYS A 1 305 ? -12.263 0.014 31.746 1.00 94.69 305 LYS A O 1
ATOM 2354 N N . GLU A 1 306 ? -11.989 0.548 29.586 1.00 94.75 306 GLU A N 1
ATOM 2355 C CA . GLU A 1 306 ? -13.365 1.013 29.389 1.00 94.75 306 GLU A CA 1
ATOM 2356 C C . GLU A 1 306 ? -14.363 -0.151 29.489 1.00 94.75 306 GLU A C 1
ATOM 2358 O O . GLU A 1 306 ? -15.399 -0.022 30.145 1.00 94.75 306 GLU A O 1
ATOM 2363 N N . LYS A 1 307 ? -14.019 -1.316 28.924 1.00 91.44 307 LYS A N 1
ATOM 2364 C CA . LYS A 1 307 ? -14.809 -2.553 29.026 1.00 91.44 307 LYS A CA 1
ATOM 2365 C C . LYS A 1 307 ? -14.865 -3.073 30.469 1.00 91.44 307 LYS A C 1
ATOM 2367 O O . LYS A 1 307 ? -15.941 -3.462 30.925 1.00 91.44 307 LYS A O 1
ATOM 2372 N N . GLU A 1 308 ? -13.753 -3.035 31.205 1.00 93.50 308 GLU A N 1
ATOM 2373 C CA . GLU A 1 308 ? -13.696 -3.404 32.628 1.00 93.50 308 GLU A CA 1
ATOM 2374 C C . GLU A 1 308 ? -14.543 -2.470 33.505 1.00 93.50 308 GLU A C 1
ATOM 2376 O O . GLU A 1 308 ? -15.311 -2.941 34.346 1.00 93.50 308 GLU A O 1
ATOM 2381 N N . GLY A 1 309 ? -14.457 -1.154 33.282 1.00 93.56 309 GLY A N 1
ATOM 2382 C CA . GLY A 1 309 ? -15.260 -0.164 34.002 1.00 93.56 309 GLY A CA 1
ATOM 2383 C C . GLY A 1 309 ? -16.761 -0.341 33.760 1.00 93.56 309 GLY A C 1
ATOM 2384 O O . GLY A 1 309 ? -17.536 -0.406 34.709 1.00 93.56 309 GLY A O 1
ATOM 2385 N N . ALA A 1 310 ? -17.169 -0.526 32.500 1.00 91.62 310 ALA A N 1
ATOM 2386 C CA . ALA A 1 310 ? -18.573 -0.731 32.136 1.00 91.62 310 ALA A CA 1
ATOM 2387 C C . ALA A 1 310 ? -19.166 -2.048 32.674 1.00 91.62 310 ALA A C 1
ATOM 2389 O O . ALA A 1 310 ? -20.386 -2.169 32.803 1.00 91.62 310 ALA A O 1
ATOM 2390 N N . ALA A 1 311 ? -18.326 -3.048 32.956 1.00 89.06 311 ALA A N 1
ATOM 2391 C CA . ALA A 1 311 ? -18.745 -4.301 33.577 1.00 89.06 311 ALA A CA 1
ATOM 2392 C C . ALA A 1 311 ? -18.919 -4.176 35.098 1.00 89.06 311 ALA A C 1
ATOM 2394 O O . ALA A 1 311 ? -19.771 -4.861 35.655 1.00 89.06 311 ALA A O 1
ATOM 2395 N N . ALA A 1 312 ? -18.146 -3.310 35.761 1.00 89.44 312 ALA A N 1
ATOM 2396 C CA . ALA A 1 312 ? -18.245 -3.085 37.204 1.00 89.44 312 ALA A CA 1
ATOM 2397 C C . ALA A 1 312 ? -19.517 -2.316 37.616 1.00 89.44 312 ALA A C 1
ATOM 2399 O O . ALA A 1 312 ? -19.963 -2.447 38.754 1.00 89.44 312 ALA A O 1
ATOM 2400 N N . ASP A 1 313 ? -20.101 -1.548 36.694 1.00 84.88 313 ASP A N 1
ATOM 2401 C CA . ASP A 1 313 ? -21.319 -0.757 36.920 1.00 84.88 313 ASP A CA 1
ATOM 2402 C C . ASP A 1 313 ? -22.634 -1.544 36.711 1.00 84.88 313 ASP A C 1
ATOM 2404 O O . ASP A 1 313 ? -23.718 -0.990 36.914 1.00 84.88 313 ASP A O 1
ATOM 2408 N N . LYS A 1 314 ? -22.567 -2.815 36.287 1.00 74.50 314 LYS A N 1
ATOM 2409 C CA . LYS A 1 314 ? -23.731 -3.694 36.054 1.00 74.50 314 LYS A CA 1
ATOM 2410 C C . LYS A 1 314 ? -23.948 -4.681 37.195 1.00 74.50 314 LYS A C 1
ATOM 2412 O O . LYS A 1 314 ? -25.136 -4.912 37.516 1.00 74.50 314 LYS A O 1
#

Organism: NCBI:txid2828514